Protein AF-A0A952PB59-F1 (afdb_monomer)

Nearest PDB structures (foldseek):
  7t92-assembly1_C  TM=5.742E-01  e=3.904E-02  Thermothelomyces thermophilus ATCC 42464
  6s18-assembly1_B  TM=3.372E-01  e=4.092E+00  Pseudomonas putida KT2440
  6s37-assembly1_A  TM=3.339E-01  e=9.668E+00  Pseudomonas putida KT2440

Se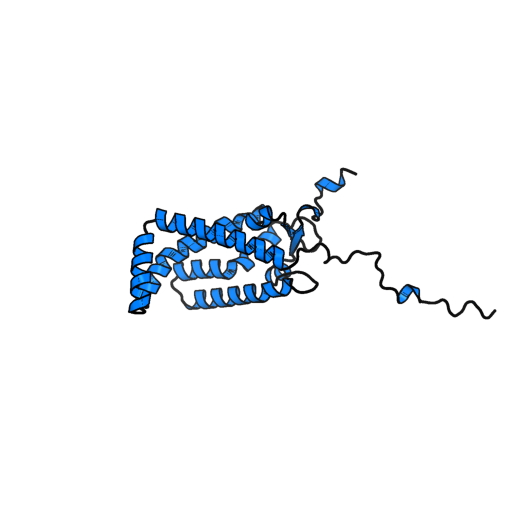condary structure (DSSP, 8-state):
--SSSS-SSHHHHS---SS--TTTTB--HHHHHHHHHHHHHHHHHHHHHHHHHHTHHHHHHHHHHHHHHH--HHHHHHHHHHHHHHHHHHHHHHHHHHHHHSS-HHHHHTTEEEEETTSSBPPHHHHHHHHHHHTHHHHHHHHHHHHT-HHHHHHHHHHHHHHHHHHGGGGSTT---HHHHHTTEEEEEGGGS--TTGGG--

Radius of gyration: 23.61 Å; Cα contacts (8 Å, |Δi|>4): 228; chains: 1; bounding box: 70×31×78 Å

Solvent-accessible surface area (backbone atoms only — not comparable to full-atom values): 10938 Å² total; per-residue (Å²): 145,86,83,81,87,82,75,85,55,70,71,79,71,47,79,78,75,86,63,74,64,85,42,74,61,34,48,48,43,69,64,54,51,51,20,50,52,47,40,48,55,54,49,52,51,53,42,52,54,49,35,55,75,70,60,47,48,60,60,51,51,54,42,55,62,44,43,80,73,65,65,50,69,64,59,55,47,56,50,44,63,64,46,48,52,56,46,37,52,52,52,52,60,59,50,43,37,28,45,79,69,30,29,36,72,29,26,51,77,65,48,31,30,44,19,22,74,83,37,31,74,45,54,58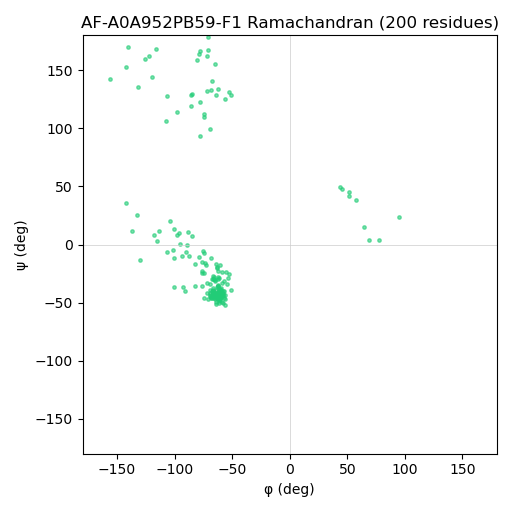,68,37,30,45,50,29,50,49,58,72,42,38,26,48,56,26,42,45,51,16,63,74,70,70,40,70,70,44,33,57,52,13,50,51,53,36,48,54,46,58,61,25,43,60,44,12,70,43,85,69,20,33,28,48,47,27,61,77,28,53,31,36,39,25,40,55,87,69,43,58,53,84,78,64,73,79,76,117

Mean predicted aligned error: 8.53 Å

Sequence (202 aa):
MANEMNTRNFADFVPDYSEPDPYEYRVGFLRRLAAYIIDYVLISLLITIAIFATGQADELMDASMNIWKTFNKQELMDVALGVVPIAGVITLLYFSSELFLGASLGKLLLSIRIGSDDRYPAPFTKLFARYILKNIGVVFALIGSAVSILVIDLAGDFLQFVIYIGFLFTIGRRSQGFHDMLSATAVYYTNELIDNNNINQE

pLDDT: mean 85.6, std 12.7, range [37.69, 97.25]

Structure (mmCIF, N/CA/C/O backbone):
data_AF-A0A952PB59-F1
#
_entry.id   AF-A0A952PB59-F1
#
loop_
_atom_site.group_PDB
_atom_site.id
_atom_site.type_symbol
_atom_site.label_atom_id
_atom_site.label_alt_id
_atom_site.label_comp_id
_atom_site.label_asym_id
_atom_site.label_entity_id
_atom_site.label_seq_id
_atom_site.pdbx_PDB_ins_code
_atom_site.Cartn_x
_atom_site.Cartn_y
_atom_site.Cartn_z
_atom_site.occupancy
_atom_site.B_iso_or_equiv
_atom_site.auth_seq_id
_atom_site.auth_comp_id
_atom_site.auth_asym_id
_atom_site.auth_atom_id
_atom_site.pdbx_PDB_model_num
ATOM 1 N N . MET A 1 1 ? -53.316 -13.406 45.662 1.00 51.00 1 MET A N 1
ATOM 2 C CA . MET A 1 1 ? -52.145 -14.223 45.260 1.00 51.00 1 MET A CA 1
ATOM 3 C C . MET A 1 1 ? -52.133 -14.524 43.752 1.00 51.00 1 MET A C 1
ATOM 5 O O . MET A 1 1 ? -51.745 -15.610 43.356 1.00 51.00 1 MET A O 1
ATOM 9 N N . ALA A 1 2 ? -52.535 -13.585 42.886 1.00 49.94 2 ALA A N 1
ATOM 10 C CA . ALA A 1 2 ? -52.634 -13.839 41.441 1.00 49.94 2 ALA A CA 1
ATOM 11 C C . ALA A 1 2 ? -52.198 -12.628 40.598 1.00 49.94 2 ALA A C 1
ATOM 13 O O . ALA A 1 2 ? -52.813 -12.345 39.580 1.00 49.94 2 ALA A O 1
ATOM 14 N N . ASN A 1 3 ? -51.184 -11.876 41.043 1.00 54.22 3 ASN A N 1
ATOM 15 C CA . ASN A 1 3 ? -50.741 -10.681 40.310 1.00 54.22 3 ASN A CA 1
ATOM 16 C C . ASN A 1 3 ? -49.217 -10.519 40.187 1.00 54.22 3 ASN A C 1
ATOM 18 O O . ASN A 1 3 ? -48.750 -9.469 39.772 1.00 54.22 3 ASN A O 1
ATOM 22 N N . GLU A 1 4 ? -48.439 -11.555 40.518 1.00 55.69 4 GLU A N 1
ATOM 23 C CA . GLU A 1 4 ? -46.964 -11.502 40.478 1.00 55.69 4 GLU A CA 1
ATOM 24 C C . GLU A 1 4 ? -46.341 -12.447 39.435 1.00 55.69 4 GLU A C 1
ATOM 26 O O . GLU A 1 4 ? -45.124 -12.537 39.323 1.00 55.69 4 GLU A O 1
ATOM 31 N N . MET A 1 5 ? -47.150 -13.157 38.638 1.00 52.16 5 MET A N 1
ATOM 32 C CA . MET A 1 5 ? -46.653 -14.207 37.734 1.00 52.16 5 MET A CA 1
ATOM 33 C C . MET A 1 5 ? -46.448 -13.779 36.271 1.00 52.16 5 MET A C 1
ATOM 35 O O . MET A 1 5 ? -46.167 -14.638 35.443 1.00 52.16 5 MET A O 1
ATOM 39 N N . ASN A 1 6 ? -46.554 -12.486 35.931 1.00 53.28 6 ASN A N 1
ATOM 40 C CA . ASN A 1 6 ? -46.486 -12.033 34.530 1.00 53.28 6 ASN A CA 1
ATOM 41 C C . ASN A 1 6 ? -45.550 -10.835 34.273 1.00 53.28 6 ASN A C 1
ATOM 43 O O . ASN A 1 6 ? -45.746 -10.073 33.333 1.00 53.28 6 ASN A O 1
ATOM 47 N N . THR A 1 7 ? -44.536 -10.647 35.118 1.00 55.16 7 THR A N 1
ATOM 48 C CA . THR A 1 7 ? -43.469 -9.642 34.931 1.00 55.16 7 THR A CA 1
ATOM 49 C C . THR A 1 7 ? -42.101 -10.273 34.685 1.00 55.16 7 THR A C 1
ATOM 51 O O . THR A 1 7 ? -41.087 -9.577 34.681 1.00 55.16 7 THR A O 1
ATOM 54 N N . ARG A 1 8 ? -42.043 -11.588 34.437 1.00 56.03 8 ARG A N 1
ATOM 55 C CA . ARG A 1 8 ? -40.830 -12.199 33.898 1.00 56.03 8 ARG A CA 1
ATOM 56 C C . ARG A 1 8 ? -40.702 -11.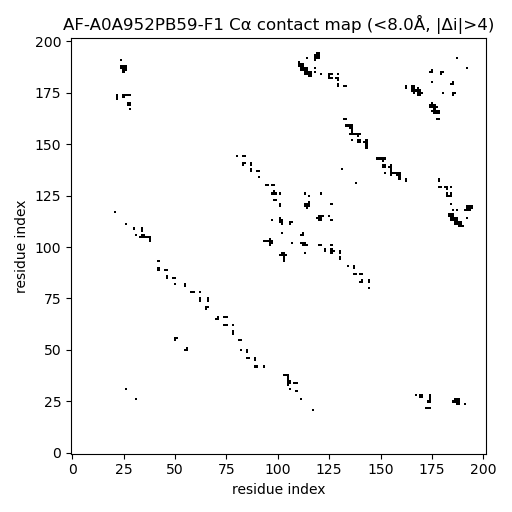830 32.423 1.00 56.03 8 ARG A C 1
ATOM 58 O O . ARG A 1 8 ? -41.474 -12.290 31.588 1.00 56.03 8 ARG A O 1
ATOM 65 N N . ASN A 1 9 ? -39.671 -11.031 32.171 1.00 60.59 9 ASN A N 1
ATOM 66 C CA . ASN A 1 9 ? -38.861 -11.027 30.957 1.00 60.59 9 ASN A CA 1
ATOM 67 C C . ASN A 1 9 ? -39.210 -10.044 29.844 1.00 60.59 9 ASN A C 1
ATOM 69 O O . ASN A 1 9 ? -38.744 -10.241 28.735 1.00 60.59 9 ASN A O 1
ATOM 73 N N . PHE A 1 10 ? -39.885 -8.921 30.112 1.00 58.19 10 PHE A N 1
ATOM 74 C CA . PHE A 1 10 ? -39.789 -7.799 29.160 1.00 58.19 10 PHE A CA 1
ATOM 75 C C . PHE A 1 10 ? -38.352 -7.270 29.045 1.00 58.19 10 PHE A C 1
ATOM 77 O O . PHE A 1 10 ? -37.938 -6.923 27.947 1.00 58.19 10 PHE A O 1
ATOM 84 N N . ALA A 1 11 ? -37.585 -7.276 30.142 1.00 60.97 11 ALA A N 1
ATOM 85 C CA . ALA A 1 11 ? -36.180 -6.862 30.158 1.00 60.97 11 ALA A CA 1
ATOM 86 C C . ALA A 1 11 ? -35.279 -7.741 29.267 1.00 60.97 11 ALA A C 1
ATOM 88 O O . ALA A 1 11 ? -34.410 -7.203 28.596 1.00 60.97 11 ALA A O 1
ATOM 89 N N . ASP A 1 12 ? -35.541 -9.050 29.176 1.00 65.31 12 ASP A N 1
ATOM 90 C CA . ASP A 1 12 ? -34.755 -9.974 28.338 1.00 65.31 12 ASP A CA 1
ATOM 91 C C . ASP A 1 12 ? -35.015 -9.794 26.829 1.00 65.31 12 ASP A C 1
ATOM 93 O O . ASP A 1 12 ? -34.232 -10.262 26.004 1.00 65.31 12 ASP A O 1
ATOM 97 N N . PHE A 1 13 ? -36.118 -9.137 26.446 1.00 69.00 13 PHE A N 1
ATOM 98 C CA . PHE A 1 13 ? -36.435 -8.831 25.044 1.00 69.00 13 PHE A CA 1
ATOM 99 C C . PHE A 1 13 ? -35.955 -7.447 24.603 1.00 69.00 13 PHE A C 1
ATOM 101 O O . PHE A 1 13 ? -36.015 -7.147 23.408 1.00 69.00 13 PHE A O 1
ATOM 108 N N . VAL A 1 14 ? -35.500 -6.597 25.529 1.00 70.56 14 VAL A N 1
ATOM 109 C CA . VAL A 1 14 ? -34.861 -5.332 25.164 1.00 70.56 14 VAL A CA 1
ATOM 110 C C . VAL A 1 14 ? -33.386 -5.639 24.915 1.00 70.56 14 VAL A C 1
ATOM 112 O O . VAL A 1 14 ? -32.722 -6.120 25.830 1.00 70.56 14 VAL A O 1
ATOM 115 N N . PRO A 1 15 ? -32.857 -5.406 23.699 1.00 65.88 15 PRO A N 1
ATOM 116 C CA . PRO A 1 15 ? -31.426 -5.519 23.458 1.00 65.88 15 PRO A CA 1
ATOM 117 C C . PRO A 1 15 ? -30.688 -4.671 24.489 1.00 65.88 15 PRO A C 1
ATOM 119 O O . PRO A 1 15 ? -31.066 -3.521 24.721 1.00 65.88 15 PRO A O 1
ATOM 122 N N . ASP A 1 16 ? -29.673 -5.242 25.127 1.00 66.06 16 ASP A N 1
ATOM 123 C CA . ASP A 1 16 ? -28.859 -4.493 26.067 1.00 66.06 16 ASP A CA 1
ATOM 124 C C . ASP A 1 16 ? -28.030 -3.463 25.287 1.00 66.06 16 ASP A C 1
ATOM 126 O O . ASP A 1 16 ? -27.037 -3.793 24.642 1.00 66.06 16 ASP A O 1
ATOM 130 N N . TYR A 1 17 ? -28.498 -2.215 25.285 1.00 63.47 17 TYR A N 1
ATOM 131 C CA . TYR A 1 17 ? -27.800 -1.076 24.687 1.00 63.47 17 TYR A CA 1
ATOM 132 C C . TYR A 1 17 ? -26.775 -0.458 25.650 1.00 63.47 17 TYR A C 1
ATOM 134 O O . TYR A 1 17 ? -26.254 0.619 25.363 1.00 63.47 17 TYR A O 1
ATOM 142 N N . SER A 1 18 ? -26.523 -1.070 26.815 1.00 65.94 18 SER A N 1
ATOM 143 C CA . SER A 1 18 ? -25.558 -0.539 27.783 1.00 65.94 18 SER A CA 1
ATOM 144 C C . SER A 1 18 ? -24.106 -0.747 27.348 1.00 65.94 18 SER A C 1
ATOM 146 O O . SER A 1 18 ? -23.250 0.057 27.721 1.00 65.94 18 SER A O 1
ATOM 148 N N . GLU A 1 19 ? -23.830 -1.750 26.506 1.00 63.25 19 GLU A N 1
ATOM 149 C CA . GLU A 1 19 ? -22.508 -1.958 25.917 1.00 63.25 19 GLU A CA 1
ATOM 150 C C . GLU A 1 19 ? -22.445 -1.366 24.498 1.00 63.25 19 GLU A C 1
ATOM 152 O O . GLU A 1 19 ? -23.135 -1.851 23.595 1.00 63.25 19 GLU A O 1
ATOM 157 N N . PRO A 1 20 ? -21.631 -0.318 24.261 1.00 69.12 20 PRO A N 1
ATOM 158 C CA . PRO A 1 20 ? -21.467 0.233 22.923 1.00 69.12 20 PRO A CA 1
ATOM 159 C C . PRO A 1 20 ? -20.867 -0.828 21.994 1.00 69.12 20 PRO A C 1
ATOM 161 O O . PRO A 1 20 ? -19.891 -1.495 22.352 1.00 69.12 20 PRO A O 1
ATOM 164 N N . ASP A 1 21 ? -21.432 -0.981 20.791 1.00 76.50 21 ASP A N 1
ATOM 165 C CA . ASP A 1 21 ? -20.996 -2.006 19.839 1.00 76.50 21 ASP A CA 1
ATOM 166 C C . ASP A 1 21 ? -19.482 -1.825 19.569 1.00 76.50 21 ASP A C 1
ATOM 168 O O . ASP A 1 21 ? -19.036 -0.730 19.189 1.00 76.50 21 ASP A O 1
ATOM 172 N N . PRO A 1 22 ? -18.642 -2.869 19.763 1.00 74.56 22 PRO A N 1
ATOM 173 C CA . PRO A 1 22 ? -17.198 -2.775 19.572 1.00 74.56 22 PRO A CA 1
ATOM 174 C C . PRO A 1 22 ? -16.817 -2.219 18.188 1.00 74.56 22 PRO A C 1
ATOM 176 O O . PRO A 1 22 ? -15.752 -1.604 18.044 1.00 74.56 22 PRO A O 1
ATOM 179 N N . TYR A 1 23 ? -17.691 -2.387 17.191 1.00 81.94 23 TYR A N 1
ATOM 180 C CA . TYR A 1 23 ? -17.488 -1.973 15.808 1.00 81.94 23 TYR A CA 1
ATOM 181 C C . TYR A 1 23 ? -17.795 -0.497 15.514 1.00 81.94 23 TYR A C 1
ATOM 183 O O . TYR A 1 23 ? -17.321 -0.006 14.491 1.00 81.94 23 TYR A O 1
ATOM 191 N N . GLU A 1 24 ? -18.513 0.227 16.378 1.00 82.31 24 GLU A N 1
ATOM 192 C CA . GLU A 1 24 ? -18.942 1.618 16.111 1.00 82.31 24 GLU A CA 1
ATOM 193 C C . GLU A 1 24 ? -17.783 2.607 15.931 1.00 82.31 24 GLU A C 1
ATOM 195 O O . GLU A 1 24 ? -17.886 3.570 15.179 1.00 82.31 24 GLU A O 1
ATOM 200 N N . TYR A 1 25 ? -16.646 2.319 16.554 1.00 85.88 25 TYR A N 1
ATOM 201 C CA . TYR A 1 25 ? -15.464 3.184 16.593 1.00 85.88 25 TYR A CA 1
ATOM 202 C C . TYR A 1 25 ? -14.523 2.908 15.409 1.00 85.88 25 TYR A C 1
ATOM 204 O O . TYR A 1 25 ? -13.445 3.486 15.252 1.00 85.88 25 TYR A O 1
ATOM 212 N N . ARG A 1 26 ? -14.892 1.949 14.551 1.00 90.69 26 ARG A N 1
ATOM 213 C CA . ARG A 1 26 ? -14.106 1.594 13.374 1.00 90.69 26 ARG A CA 1
ATOM 214 C C . ARG A 1 26 ? -14.469 2.519 12.229 1.00 90.69 26 ARG A C 1
ATOM 216 O O . ARG A 1 26 ? -15.622 2.646 11.828 1.00 90.69 26 ARG A O 1
ATOM 223 N N . VAL A 1 27 ? -13.442 3.088 11.617 1.00 92.00 27 VAL A N 1
ATOM 224 C CA . VAL A 1 27 ? -13.584 3.961 10.454 1.00 92.00 27 VAL A CA 1
ATOM 225 C C . VAL A 1 27 ? -14.164 3.165 9.287 1.00 92.00 27 VAL A C 1
ATOM 227 O O . VAL A 1 27 ? -13.613 2.123 8.916 1.00 92.00 27 VAL A O 1
ATOM 230 N N . GLY A 1 28 ? -15.225 3.688 8.671 1.00 90.44 28 GLY A N 1
ATOM 231 C CA . GLY A 1 28 ? -15.872 3.089 7.503 1.00 90.44 28 GLY A CA 1
ATOM 232 C C . GLY A 1 28 ? -15.061 3.177 6.201 1.00 90.44 28 GLY A C 1
ATOM 233 O O . GLY A 1 28 ? -13.977 3.762 6.132 1.00 90.44 28 GLY A O 1
ATOM 234 N N . PHE A 1 29 ? -15.619 2.607 5.132 1.00 92.81 29 PHE A N 1
ATOM 235 C CA . PHE A 1 29 ? -14.970 2.471 3.820 1.00 92.81 29 PHE A CA 1
ATOM 236 C C . PHE A 1 29 ? -14.492 3.798 3.206 1.00 92.81 29 PHE A C 1
ATOM 238 O O . PHE A 1 29 ? -13.324 3.914 2.839 1.00 92.81 29 PHE A O 1
ATOM 245 N N . LEU A 1 30 ? -15.361 4.812 3.108 1.00 92.69 30 LEU A N 1
ATOM 246 C CA . LEU A 1 30 ? -15.080 6.022 2.316 1.00 92.69 30 LEU A CA 1
ATOM 247 C C . LEU A 1 30 ? -13.841 6.781 2.792 1.00 92.69 30 LEU A C 1
ATOM 249 O O . LEU A 1 30 ? -13.049 7.248 1.979 1.00 92.69 30 LEU A O 1
ATOM 253 N N . ARG A 1 31 ? -13.631 6.871 4.107 1.00 93.75 31 ARG A N 1
ATOM 254 C CA . ARG A 1 31 ? -12.466 7.570 4.657 1.00 93.75 31 ARG A CA 1
ATOM 255 C C . ARG A 1 31 ? -11.172 6.784 4.438 1.00 93.75 31 ARG A C 1
ATOM 257 O O . ARG A 1 31 ? -10.131 7.384 4.192 1.00 93.75 31 ARG A O 1
ATOM 264 N N . ARG A 1 32 ? -11.238 5.447 4.456 1.00 93.56 32 ARG A N 1
ATOM 265 C CA . ARG A 1 32 ? -10.104 4.582 4.085 1.00 93.56 32 ARG A CA 1
ATOM 266 C C . ARG A 1 32 ? -9.782 4.696 2.598 1.00 93.56 32 ARG A C 1
ATOM 268 O O . ARG A 1 32 ? -8.609 4.751 2.245 1.00 93.56 32 ARG A O 1
ATOM 275 N N . LEU A 1 33 ? -10.807 4.767 1.747 1.00 94.25 33 LEU A N 1
ATOM 276 C CA . LEU A 1 33 ? -10.640 4.999 0.315 1.00 94.25 33 LEU A CA 1
ATOM 277 C C . LEU A 1 33 ? -10.003 6.369 0.056 1.00 94.25 33 LEU A C 1
ATOM 279 O O . LEU A 1 33 ? -9.050 6.455 -0.708 1.00 94.25 33 LEU A O 1
ATOM 283 N N . ALA A 1 34 ? -10.463 7.422 0.735 1.00 95.69 34 ALA A N 1
ATOM 284 C CA . ALA A 1 34 ? -9.867 8.752 0.634 1.00 95.69 34 ALA A CA 1
ATOM 285 C C . ALA A 1 34 ? -8.389 8.755 1.062 1.00 95.69 34 ALA A C 1
ATOM 287 O O . ALA A 1 34 ? -7.557 9.308 0.348 1.00 95.69 34 ALA A O 1
ATOM 288 N N . ALA A 1 35 ? -8.043 8.080 2.166 1.00 96.00 35 ALA A N 1
ATOM 289 C CA . ALA A 1 35 ? -6.646 7.915 2.576 1.00 96.00 35 ALA A CA 1
ATOM 290 C C . ALA A 1 35 ? -5.818 7.214 1.489 1.00 96.00 35 ALA A C 1
ATOM 292 O O . ALA A 1 35 ? -4.730 7.673 1.159 1.00 96.00 35 ALA A O 1
ATOM 293 N N . TYR A 1 36 ? -6.358 6.143 0.898 1.00 94.19 36 TYR A N 1
ATOM 294 C CA . TYR A 1 36 ? -5.697 5.408 -0.178 1.00 94.19 36 TYR A CA 1
ATOM 295 C C . TYR A 1 36 ? -5.500 6.257 -1.441 1.00 94.19 36 TYR A C 1
ATOM 297 O O . TYR A 1 36 ? -4.444 6.181 -2.056 1.00 94.19 36 TYR A O 1
ATOM 305 N N . ILE A 1 37 ? -6.474 7.095 -1.811 1.00 96.12 37 ILE A N 1
ATOM 306 C CA . ILE A 1 37 ? -6.349 8.025 -2.945 1.00 96.12 37 ILE A CA 1
ATOM 307 C C . ILE A 1 37 ? -5.234 9.045 -2.684 1.00 96.12 37 ILE A C 1
ATOM 309 O O . ILE A 1 37 ? -4.424 9.302 -3.571 1.00 96.12 37 ILE A O 1
ATOM 313 N N . ILE A 1 38 ? -5.160 9.602 -1.470 1.00 96.62 38 ILE A N 1
ATOM 314 C CA . ILE A 1 38 ? -4.086 10.530 -1.088 1.00 96.62 38 ILE A CA 1
ATOM 315 C C . ILE A 1 38 ? -2.725 9.829 -1.168 1.00 96.62 38 ILE A C 1
ATOM 317 O O . ILE A 1 38 ? -1.800 10.355 -1.786 1.00 96.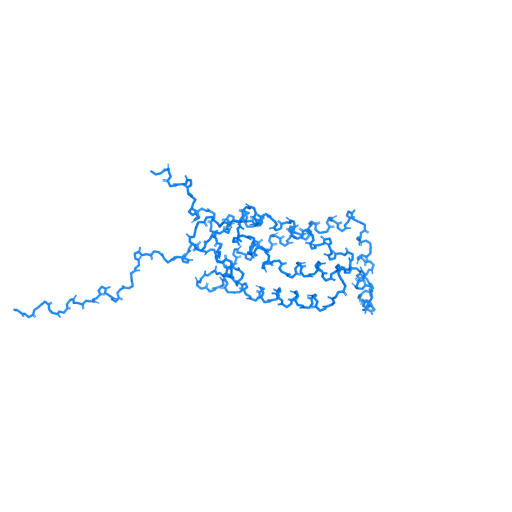62 38 ILE A O 1
ATOM 321 N N . ASP A 1 39 ? -2.615 8.630 -0.590 1.00 95.94 39 ASP A N 1
ATOM 322 C CA . ASP A 1 39 ? -1.393 7.824 -0.650 1.00 95.94 39 ASP A CA 1
ATOM 323 C C . ASP A 1 39 ? -0.996 7.528 -2.108 1.00 95.94 39 ASP A C 1
ATOM 325 O O . ASP A 1 39 ? 0.167 7.681 -2.472 1.00 95.94 39 ASP A O 1
ATOM 329 N N . TYR A 1 40 ? -1.957 7.175 -2.969 1.00 95.19 40 TYR A N 1
ATOM 330 C CA . TYR A 1 40 ? -1.723 6.896 -4.388 1.00 95.19 40 TYR A CA 1
ATOM 331 C C . TYR A 1 40 ? -1.147 8.106 -5.130 1.00 95.19 40 TYR A C 1
ATOM 333 O O . TYR A 1 40 ? -0.164 7.971 -5.858 1.00 95.19 40 TYR A O 1
ATOM 341 N N . VAL A 1 41 ? -1.707 9.300 -4.914 1.00 97.25 41 VAL A N 1
ATOM 342 C CA . VAL A 1 41 ? -1.190 10.539 -5.513 1.00 97.25 41 VAL A CA 1
ATOM 343 C C . VAL A 1 41 ? 0.241 10.805 -5.044 1.00 97.25 41 VAL A C 1
ATOM 345 O O . VAL A 1 41 ? 1.117 11.048 -5.873 1.00 97.25 41 VAL A O 1
ATOM 348 N N . LEU A 1 42 ? 0.510 10.695 -3.741 1.00 96.56 42 LEU A N 1
ATOM 349 C CA . LEU A 1 42 ? 1.847 10.920 -3.186 1.00 96.56 42 LEU A CA 1
ATOM 350 C C . LEU A 1 42 ? 2.875 9.922 -3.734 1.00 96.56 42 LEU A C 1
ATOM 352 O O . LEU A 1 42 ? 3.958 10.326 -4.153 1.00 96.56 42 LEU A O 1
ATOM 356 N N . ILE A 1 43 ? 2.529 8.636 -3.787 1.00 96.19 43 ILE A N 1
ATOM 357 C CA . ILE A 1 43 ? 3.402 7.595 -4.339 1.00 96.19 43 ILE A CA 1
ATOM 358 C C . ILE A 1 43 ? 3.645 7.829 -5.831 1.00 96.19 43 ILE A C 1
ATOM 360 O O . ILE A 1 43 ? 4.791 7.771 -6.266 1.00 96.19 43 ILE A O 1
ATOM 364 N N . SER A 1 44 ? 2.608 8.145 -6.614 1.00 94.75 44 SER A N 1
ATOM 365 C CA . SER A 1 44 ? 2.756 8.410 -8.053 1.00 94.75 44 SER A CA 1
ATOM 366 C C . SER A 1 44 ? 3.706 9.577 -8.334 1.00 94.75 44 SER A C 1
ATOM 368 O O . SER A 1 44 ? 4.517 9.511 -9.259 1.00 94.75 44 SER A O 1
ATOM 370 N N . LEU A 1 45 ? 3.673 10.610 -7.488 1.00 96.81 45 LEU A N 1
ATOM 371 C CA . LEU A 1 45 ? 4.578 11.749 -7.572 1.00 96.81 45 LEU A CA 1
ATOM 372 C C . LEU A 1 45 ? 6.019 11.335 -7.250 1.00 96.81 45 LEU A C 1
ATOM 374 O O . LEU A 1 45 ? 6.930 11.688 -7.995 1.00 96.81 45 LEU A O 1
ATOM 378 N N . LEU A 1 46 ? 6.230 10.535 -6.201 1.00 96.56 46 LEU A N 1
ATOM 379 C CA . LEU A 1 46 ? 7.555 10.009 -5.851 1.00 96.56 46 LEU A CA 1
ATOM 380 C C . LEU A 1 46 ? 8.134 9.102 -6.943 1.00 96.56 46 LEU A C 1
ATOM 382 O O . LEU A 1 46 ? 9.306 9.238 -7.287 1.00 96.56 46 LEU A O 1
ATOM 386 N N . ILE A 1 47 ? 7.316 8.213 -7.512 1.00 95.00 47 ILE A N 1
ATOM 387 C CA . ILE A 1 47 ? 7.722 7.333 -8.614 1.00 95.00 47 ILE A CA 1
ATOM 388 C C . ILE A 1 47 ? 8.096 8.166 -9.838 1.00 95.00 47 ILE A C 1
ATOM 390 O O . ILE A 1 47 ? 9.150 7.942 -10.423 1.00 95.00 47 ILE A O 1
ATOM 394 N N . THR A 1 48 ? 7.281 9.163 -10.189 1.00 93.31 48 THR A N 1
ATOM 395 C CA . THR A 1 48 ? 7.567 10.059 -11.317 1.00 93.31 48 THR A CA 1
ATOM 396 C C . THR A 1 48 ? 8.909 10.759 -11.118 1.00 93.31 48 THR A C 1
ATOM 398 O O . THR A 1 48 ? 9.772 10.681 -11.987 1.00 93.31 48 THR A O 1
ATOM 401 N N . ILE A 1 49 ? 9.136 11.369 -9.949 1.00 95.44 49 ILE A N 1
ATOM 402 C CA . ILE A 1 49 ? 10.415 12.019 -9.621 1.00 95.44 49 ILE A CA 1
ATOM 403 C C . ILE A 1 49 ? 11.585 11.036 -9.750 1.00 95.44 49 ILE A C 1
ATOM 405 O O . ILE A 1 49 ? 12.616 11.392 -10.314 1.00 95.44 49 ILE A O 1
ATOM 409 N N . ALA A 1 50 ? 11.435 9.802 -9.267 1.00 94.94 50 ALA A N 1
ATOM 410 C CA . ALA A 1 50 ? 12.486 8.793 -9.350 1.00 94.94 50 ALA A CA 1
ATOM 411 C C . ALA A 1 50 ? 12.782 8.345 -10.789 1.00 94.94 50 ALA A C 1
ATOM 413 O O . ALA A 1 50 ? 13.947 8.182 -11.146 1.00 94.94 50 ALA A O 1
ATOM 414 N N . ILE A 1 51 ? 11.759 8.193 -11.633 1.00 92.75 51 ILE A N 1
ATOM 415 C CA . ILE A 1 51 ? 11.925 7.865 -13.058 1.00 92.75 51 ILE A CA 1
ATOM 416 C C . ILE A 1 51 ? 12.699 8.979 -13.775 1.00 92.75 51 ILE A C 1
ATOM 418 O O . ILE A 1 51 ? 13.650 8.701 -14.503 1.00 92.75 51 ILE A O 1
ATOM 422 N N . PHE A 1 52 ? 12.364 10.247 -13.515 1.00 92.50 52 PHE A N 1
ATOM 423 C CA . PHE A 1 52 ? 13.130 11.377 -14.052 1.00 92.50 52 PHE A CA 1
ATOM 424 C C . PHE A 1 52 ? 14.569 11.403 -13.522 1.00 92.50 52 PHE A C 1
ATOM 426 O O . PHE A 1 52 ? 15.504 11.600 -14.292 1.00 92.50 52 PHE A O 1
ATOM 433 N N . ALA A 1 53 ? 14.766 11.170 -12.222 1.00 92.94 53 ALA A N 1
ATOM 434 C CA . ALA A 1 53 ? 16.089 11.190 -11.600 1.00 92.94 53 ALA A CA 1
ATOM 435 C C . ALA A 1 53 ? 17.012 10.056 -12.081 1.00 92.94 53 ALA A C 1
ATOM 437 O O . ALA A 1 53 ? 18.231 10.207 -12.053 1.00 92.94 53 ALA A O 1
ATOM 438 N N . THR A 1 54 ? 16.446 8.928 -12.513 1.00 90.38 54 THR A N 1
ATOM 439 C CA . THR A 1 54 ? 17.194 7.764 -13.019 1.00 90.38 54 THR A CA 1
ATOM 440 C C . THR A 1 54 ? 17.438 7.806 -14.527 1.00 90.38 54 THR A C 1
ATOM 442 O O . THR A 1 54 ? 18.170 6.963 -15.035 1.00 90.38 54 THR A O 1
ATOM 445 N N . GLY A 1 55 ? 16.865 8.780 -15.244 1.00 87.94 55 GLY A N 1
ATOM 446 C CA . GLY A 1 55 ? 16.991 8.900 -16.699 1.00 87.94 55 GLY A CA 1
ATOM 447 C C . GLY A 1 55 ? 16.100 7.940 -17.495 1.00 87.94 55 GLY A C 1
ATOM 448 O O . GLY A 1 55 ? 16.137 7.960 -18.718 1.00 87.94 55 GLY A O 1
ATOM 449 N N . GLN A 1 56 ? 15.253 7.146 -16.833 1.00 87.88 56 GLN A N 1
ATOM 450 C CA . GLN A 1 56 ? 14.338 6.205 -17.495 1.00 87.88 56 GLN A CA 1
ATOM 451 C C . GLN A 1 56 ? 13.119 6.883 -18.143 1.00 87.88 56 GLN A C 1
ATOM 453 O O . GLN A 1 56 ? 12.315 6.223 -18.797 1.00 87.88 56 GLN A O 1
ATOM 458 N N . ALA A 1 57 ? 12.945 8.194 -17.955 1.00 88.62 57 ALA A N 1
ATOM 459 C CA . ALA A 1 57 ? 11.814 8.931 -18.514 1.00 88.62 57 ALA A CA 1
ATOM 460 C C . ALA A 1 57 ? 11.770 8.863 -20.051 1.00 88.62 57 ALA A C 1
ATOM 462 O O . ALA A 1 57 ? 10.690 8.684 -20.616 1.00 88.62 57 ALA A O 1
ATOM 463 N N . ASP A 1 58 ? 12.931 8.953 -20.706 1.00 86.50 58 ASP A N 1
ATOM 464 C CA . ASP A 1 58 ? 13.033 8.905 -22.168 1.00 86.50 58 ASP A CA 1
ATOM 465 C C . ASP A 1 58 ? 12.671 7.509 -22.696 1.00 86.50 58 ASP A C 1
ATOM 467 O O . ASP A 1 58 ? 11.822 7.385 -23.578 1.00 86.50 58 ASP A O 1
ATOM 471 N N . GLU A 1 59 ? 13.208 6.452 -22.075 1.00 84.50 59 GLU A N 1
ATOM 472 C CA . GLU A 1 59 ? 12.890 5.052 -22.404 1.00 84.50 59 GLU A CA 1
ATOM 473 C C . GLU A 1 59 ? 11.390 4.757 -22.258 1.00 84.50 59 GLU A C 1
ATOM 475 O O . GLU A 1 59 ? 10.781 4.100 -23.105 1.00 84.50 59 GLU A O 1
ATOM 480 N N . LEU A 1 60 ? 10.767 5.283 -21.200 1.00 85.12 60 LEU A N 1
ATOM 481 C CA . LEU A 1 60 ? 9.342 5.105 -20.934 1.00 85.12 60 LEU A CA 1
ATOM 482 C C . LEU A 1 60 ? 8.477 5.850 -21.956 1.00 85.12 60 LEU A C 1
ATOM 484 O O . LEU A 1 60 ? 7.444 5.332 -22.391 1.00 85.12 60 LEU A O 1
ATOM 488 N N . MET A 1 61 ? 8.896 7.051 -22.362 1.00 85.19 61 MET A N 1
ATOM 489 C CA . MET A 1 61 ? 8.195 7.843 -23.368 1.00 85.19 61 MET A CA 1
ATOM 490 C C . MET A 1 61 ? 8.292 7.192 -24.751 1.00 85.19 61 MET A C 1
ATOM 492 O O . MET A 1 61 ? 7.263 7.026 -25.413 1.00 85.19 61 MET A O 1
ATOM 496 N N . ASP A 1 62 ? 9.480 6.739 -25.145 1.00 84.06 62 ASP A N 1
ATOM 497 C CA . ASP A 1 62 ? 9.706 6.018 -26.398 1.00 84.06 62 ASP A CA 1
ATOM 498 C C . ASP A 1 62 ? 8.897 4.720 -26.454 1.00 84.06 62 ASP A C 1
ATOM 500 O O . ASP A 1 62 ? 8.151 4.487 -27.413 1.00 84.06 62 ASP A O 1
ATOM 504 N N . ALA A 1 63 ? 8.942 3.917 -25.388 1.00 81.12 63 ALA A N 1
ATOM 505 C CA . ALA A 1 63 ? 8.133 2.711 -25.294 1.00 81.12 63 ALA A CA 1
ATOM 506 C C . ALA A 1 63 ? 6.640 3.031 -25.376 1.00 81.12 63 ALA A C 1
ATOM 508 O O . ALA A 1 63 ? 5.921 2.381 -26.130 1.00 81.12 63 ALA A O 1
ATOM 509 N N . SER A 1 64 ? 6.153 4.062 -24.676 1.00 81.81 64 SER A N 1
ATOM 510 C CA . SER A 1 64 ? 4.733 4.435 -24.718 1.00 81.81 64 SER A CA 1
ATOM 511 C C . SER A 1 64 ? 4.254 4.760 -26.140 1.00 81.81 64 SER A C 1
ATOM 513 O O . SER A 1 64 ? 3.176 4.318 -26.546 1.00 81.81 64 SER A O 1
ATOM 515 N N . MET A 1 65 ? 5.073 5.453 -26.938 1.00 81.19 65 MET A N 1
ATOM 516 C CA . MET A 1 65 ? 4.755 5.790 -28.328 1.00 81.19 65 MET A CA 1
ATOM 517 C C . MET A 1 65 ? 4.757 4.565 -29.250 1.00 81.19 65 MET A C 1
ATOM 519 O O . MET A 1 65 ? 3.954 4.503 -30.186 1.00 81.19 65 MET A O 1
ATOM 523 N N . ASN A 1 66 ? 5.635 3.594 -28.993 1.00 76.25 66 ASN A N 1
ATOM 524 C CA . ASN A 1 66 ? 5.764 2.378 -29.797 1.00 76.25 66 ASN A CA 1
ATOM 525 C C . ASN A 1 66 ? 4.731 1.307 -29.424 1.00 76.25 66 ASN A C 1
ATOM 527 O O . ASN A 1 66 ? 4.186 0.643 -30.310 1.00 76.25 66 ASN A O 1
ATOM 531 N N . ILE A 1 67 ? 4.378 1.188 -28.141 1.00 71.94 67 ILE A N 1
ATOM 532 C CA . ILE A 1 67 ? 3.326 0.295 -27.634 1.00 71.94 67 ILE A CA 1
ATOM 533 C C . ILE A 1 67 ? 2.002 0.588 -28.336 1.00 71.94 67 ILE A C 1
ATOM 535 O O . ILE A 1 67 ? 1.363 -0.331 -28.847 1.00 71.94 67 ILE A O 1
ATOM 539 N N . TRP A 1 68 ? 1.636 1.869 -28.440 1.00 70.44 68 TRP A N 1
ATOM 540 C CA . TRP A 1 68 ? 0.411 2.303 -29.117 1.00 70.44 68 TRP A CA 1
ATOM 541 C C . TRP A 1 68 ? 0.368 1.963 -30.611 1.00 70.44 68 TRP A C 1
ATOM 543 O O . TRP A 1 68 ? -0.717 1.897 -31.186 1.00 70.44 68 TRP A O 1
ATOM 553 N N . LYS A 1 69 ? 1.524 1.756 -31.249 1.00 74.56 69 LYS A N 1
ATOM 554 C CA . LYS A 1 69 ? 1.626 1.527 -32.696 1.00 74.56 69 LYS A CA 1
ATOM 555 C C . LYS A 1 69 ? 1.791 0.058 -33.066 1.00 74.56 69 LYS A C 1
ATOM 557 O O . LYS A 1 69 ? 1.241 -0.366 -34.078 1.00 74.56 69 LYS A O 1
ATOM 562 N N . THR A 1 70 ? 2.532 -0.705 -32.267 1.00 67.50 70 THR A N 1
ATOM 563 C CA . THR A 1 70 ? 3.045 -2.017 -32.693 1.00 67.50 70 THR A CA 1
ATOM 564 C C . THR A 1 70 ? 2.753 -3.133 -31.687 1.00 67.50 70 THR A C 1
ATOM 566 O O . THR A 1 70 ? 2.883 -4.299 -32.047 1.00 67.50 70 THR A O 1
ATOM 569 N N . PHE A 1 71 ? 2.334 -2.821 -30.449 1.00 71.12 71 PHE A N 1
ATOM 570 C CA . PHE A 1 71 ? 2.170 -3.809 -29.366 1.00 71.12 71 PHE A CA 1
ATOM 571 C C . PHE A 1 71 ? 3.352 -4.800 -29.291 1.00 71.12 71 PHE A C 1
ATOM 573 O O . PHE A 1 71 ? 3.182 -6.021 -29.246 1.00 71.12 71 PHE A O 1
ATOM 580 N N . ASN A 1 72 ? 4.581 -4.273 -29.296 1.00 80.25 72 ASN A N 1
ATOM 581 C CA . ASN A 1 72 ? 5.779 -5.094 -29.165 1.00 80.25 72 ASN A CA 1
ATOM 582 C C . ASN A 1 72 ? 5.939 -5.564 -27.709 1.00 80.25 72 ASN A C 1
ATOM 584 O O . ASN A 1 72 ? 6.255 -4.781 -26.813 1.00 80.25 72 ASN A O 1
ATOM 588 N N . LYS A 1 73 ? 5.729 -6.864 -27.473 1.00 79.31 73 LYS A N 1
ATOM 589 C CA . LYS A 1 73 ? 5.833 -7.475 -26.140 1.00 79.31 73 LYS A CA 1
ATOM 590 C C . LYS A 1 73 ? 7.240 -7.364 -25.539 1.00 79.31 73 LYS A C 1
ATOM 592 O O . LYS A 1 73 ? 7.352 -7.321 -24.318 1.00 79.31 73 LYS A O 1
ATOM 597 N N . GLN A 1 74 ? 8.288 -7.326 -26.364 1.00 82.00 74 GLN A N 1
ATOM 598 C CA . GLN A 1 74 ? 9.662 -7.244 -25.869 1.00 82.00 74 GLN A CA 1
ATOM 599 C C . GLN A 1 74 ? 9.956 -5.867 -25.263 1.00 82.00 74 GLN A C 1
ATOM 601 O O . GLN A 1 74 ? 10.409 -5.794 -24.129 1.00 82.00 74 GLN A O 1
ATOM 606 N N . GLU A 1 75 ? 9.588 -4.788 -25.957 1.00 80.31 75 GLU A N 1
ATOM 607 C CA . GLU A 1 75 ? 9.754 -3.414 -25.454 1.00 80.31 75 GLU A CA 1
ATOM 608 C C . GLU A 1 75 ? 8.968 -3.177 -24.156 1.00 80.31 75 GLU A C 1
ATOM 610 O O . GLU A 1 75 ? 9.463 -2.542 -23.228 1.00 80.31 75 GLU A O 1
ATOM 615 N N . LEU A 1 76 ? 7.761 -3.747 -24.052 1.00 79.12 76 LEU A N 1
ATOM 616 C CA . LEU A 1 76 ? 6.976 -3.730 -22.814 1.00 79.12 76 LEU A CA 1
ATOM 617 C C . LEU A 1 76 ? 7.705 -4.404 -21.649 1.00 79.12 76 LEU A C 1
ATOM 619 O O . LEU A 1 76 ? 7.639 -3.918 -20.522 1.00 79.12 76 LEU A O 1
ATOM 623 N N . MET A 1 77 ? 8.366 -5.530 -21.916 1.00 81.88 77 MET A N 1
ATOM 624 C CA . MET A 1 77 ? 9.103 -6.273 -20.900 1.00 81.88 77 MET A CA 1
ATOM 625 C C . MET A 1 77 ? 10.343 -5.504 -20.445 1.00 81.88 77 MET A C 1
ATOM 627 O O . MET A 1 77 ? 10.587 -5.412 -19.247 1.00 81.88 77 MET A O 1
ATOM 631 N N . ASP A 1 78 ? 11.086 -4.911 -21.378 1.00 83.19 78 ASP A N 1
ATOM 632 C CA . ASP A 1 78 ? 12.310 -4.171 -21.070 1.00 83.19 78 ASP A CA 1
ATOM 633 C C . ASP A 1 78 ? 12.003 -2.945 -20.189 1.00 83.19 78 ASP A C 1
ATOM 635 O O . ASP A 1 78 ? 12.644 -2.741 -19.156 1.00 83.19 78 ASP A O 1
ATOM 639 N N . VAL A 1 79 ? 10.938 -2.196 -20.508 1.00 83.44 79 VAL A N 1
ATOM 640 C CA . VAL A 1 79 ? 10.469 -1.091 -19.652 1.00 83.44 79 VAL A CA 1
ATOM 641 C C . VAL A 1 79 ? 9.952 -1.588 -18.306 1.00 83.44 79 VAL A C 1
ATOM 643 O O . VAL A 1 79 ? 10.243 -0.980 -17.275 1.00 83.44 79 VAL A O 1
ATOM 646 N N . ALA A 1 80 ? 9.216 -2.702 -18.274 1.00 83.19 80 ALA A N 1
ATOM 647 C CA . ALA A 1 80 ? 8.755 -3.276 -17.014 1.00 83.19 80 ALA A CA 1
ATOM 648 C C . ALA A 1 80 ? 9.935 -3.649 -16.100 1.00 83.19 80 ALA A C 1
ATOM 650 O O . ALA A 1 80 ? 9.913 -3.310 -14.918 1.00 83.19 80 ALA A O 1
ATOM 651 N N . LEU A 1 81 ? 10.992 -4.266 -16.635 1.00 84.81 81 LEU A N 1
ATOM 652 C CA . LEU A 1 81 ? 12.190 -4.628 -15.872 1.00 84.81 81 LEU A CA 1
ATOM 653 C C . LEU A 1 81 ? 12.956 -3.408 -15.341 1.00 84.81 81 LEU A C 1
ATOM 655 O O . LEU A 1 81 ? 13.546 -3.493 -14.265 1.00 84.81 81 LEU A O 1
ATOM 659 N N . GLY A 1 82 ? 12.927 -2.275 -16.048 1.00 85.75 82 GLY A N 1
ATOM 660 C CA . GLY A 1 82 ? 13.526 -1.024 -15.575 1.00 85.75 82 GLY A CA 1
ATOM 661 C C . GLY A 1 82 ? 12.711 -0.336 -14.475 1.00 85.75 82 GLY A C 1
ATOM 662 O O . GLY A 1 82 ? 13.264 0.078 -13.454 1.00 85.75 82 GLY A O 1
ATOM 663 N N . VAL A 1 83 ? 11.392 -0.244 -14.663 1.00 88.62 83 VAL A N 1
ATOM 664 C CA . VAL A 1 83 ? 10.503 0.619 -13.865 1.00 88.62 83 VAL A CA 1
ATOM 665 C C . VAL A 1 83 ? 9.929 -0.094 -12.643 1.00 88.62 83 VAL A C 1
ATOM 667 O O . VAL A 1 83 ? 9.827 0.506 -11.570 1.00 88.62 83 VAL A O 1
ATOM 670 N N . VAL A 1 84 ? 9.542 -1.368 -12.778 1.00 90.12 84 VAL A N 1
ATOM 671 C CA . VAL A 1 84 ? 8.875 -2.132 -11.707 1.00 90.12 84 VAL A CA 1
ATOM 672 C C . VAL A 1 84 ? 9.729 -2.209 -10.438 1.00 90.12 84 VAL A C 1
ATOM 674 O O . VAL A 1 84 ? 9.177 -1.949 -9.365 1.00 90.12 84 VAL A O 1
ATOM 677 N N . PRO A 1 85 ? 11.051 -2.475 -10.496 1.00 91.69 85 PRO A N 1
ATOM 678 C CA . PRO A 1 85 ? 11.880 -2.496 -9.294 1.00 91.69 85 PRO A CA 1
ATOM 679 C C . PRO A 1 85 ? 11.898 -1.153 -8.559 1.00 91.69 85 PRO A C 1
ATOM 681 O O . PRO A 1 85 ? 11.739 -1.109 -7.338 1.00 91.69 85 PRO A O 1
ATOM 684 N N . ILE A 1 86 ? 12.028 -0.049 -9.300 1.00 92.25 86 ILE A N 1
ATOM 685 C CA . ILE A 1 86 ? 12.052 1.308 -8.740 1.00 92.25 86 ILE A CA 1
ATOM 686 C C . ILE A 1 86 ? 10.707 1.622 -8.078 1.00 92.25 86 ILE A C 1
ATOM 688 O O . ILE A 1 86 ? 10.659 2.008 -6.907 1.00 92.25 86 ILE A O 1
ATOM 692 N N . ALA A 1 87 ? 9.607 1.402 -8.801 1.00 93.81 87 ALA A N 1
ATOM 693 C CA . ALA A 1 87 ? 8.257 1.635 -8.304 1.00 93.81 87 ALA A CA 1
ATOM 694 C C . ALA A 1 87 ? 7.940 0.777 -7.069 1.00 93.81 87 ALA A C 1
ATOM 696 O O . ALA A 1 87 ? 7.375 1.275 -6.089 1.00 93.81 87 ALA A O 1
ATOM 697 N N . GLY A 1 88 ? 8.336 -0.497 -7.086 1.00 94.38 88 GLY A N 1
ATOM 698 C CA . GLY A 1 88 ? 8.114 -1.429 -5.988 1.00 94.38 88 GLY A CA 1
ATOM 699 C C . GLY A 1 88 ? 8.870 -1.029 -4.724 1.00 94.38 88 GLY A C 1
ATOM 700 O O . GLY A 1 88 ? 8.271 -0.957 -3.651 1.00 94.38 88 GLY A O 1
ATOM 701 N N . VAL A 1 89 ? 10.155 -0.680 -4.842 1.00 95.12 89 VAL A N 1
ATOM 702 C CA . VAL A 1 89 ? 10.964 -0.219 -3.702 1.00 95.12 89 VAL A CA 1
ATOM 703 C C . VAL A 1 89 ? 10.392 1.065 -3.104 1.00 95.12 89 VAL A C 1
ATOM 705 O O . VAL A 1 89 ? 10.208 1.135 -1.890 1.00 95.12 89 VAL A O 1
ATOM 708 N N . ILE A 1 90 ? 10.048 2.059 -3.929 1.00 96.12 90 ILE A N 1
ATOM 709 C CA . ILE A 1 90 ? 9.451 3.318 -3.452 1.00 96.12 90 ILE A CA 1
ATOM 710 C C . ILE A 1 90 ? 8.133 3.055 -2.725 1.00 96.12 90 ILE A C 1
ATOM 712 O O . ILE A 1 90 ? 7.907 3.603 -1.647 1.00 96.12 90 ILE A O 1
ATOM 716 N N . THR A 1 91 ? 7.282 2.191 -3.280 1.00 95.69 91 THR A N 1
ATOM 717 C CA . THR A 1 91 ? 5.987 1.843 -2.681 1.00 95.69 91 THR A CA 1
ATOM 718 C C . THR A 1 91 ? 6.162 1.189 -1.310 1.00 95.69 91 THR A C 1
ATOM 720 O O . THR A 1 91 ? 5.504 1.590 -0.347 1.00 95.69 91 THR A O 1
ATOM 723 N N . LEU A 1 92 ? 7.085 0.228 -1.187 1.00 95.88 92 LEU A N 1
ATOM 724 C CA . LEU A 1 92 ? 7.394 -0.418 0.091 1.00 95.88 92 LEU A CA 1
ATOM 725 C C . LEU A 1 92 ? 7.971 0.581 1.106 1.00 95.88 92 LEU A C 1
ATOM 727 O O . LEU A 1 92 ? 7.515 0.645 2.247 1.00 95.88 92 LEU A O 1
ATOM 731 N N . LEU A 1 93 ? 8.926 1.417 0.692 1.00 96.00 93 LEU A N 1
ATOM 732 C CA . LEU A 1 93 ? 9.509 2.438 1.564 1.00 96.00 93 LEU A CA 1
ATOM 733 C C . LEU A 1 93 ? 8.457 3.440 2.048 1.00 96.00 93 LEU A C 1
ATOM 735 O O . LEU A 1 93 ? 8.422 3.759 3.234 1.00 96.00 93 LEU A O 1
ATOM 739 N N . TYR A 1 94 ? 7.560 3.887 1.173 1.00 96.06 94 TYR A N 1
ATOM 740 C CA . TYR A 1 94 ? 6.483 4.801 1.539 1.00 96.06 94 TYR A CA 1
ATOM 741 C C . TYR A 1 94 ? 5.545 4.183 2.586 1.00 96.06 94 TYR A C 1
ATOM 743 O O . TYR A 1 94 ? 5.283 4.774 3.642 1.00 96.06 94 TYR A O 1
ATOM 751 N N . PHE A 1 95 ? 5.070 2.959 2.333 1.00 95.56 95 PHE A N 1
ATOM 752 C CA . PHE A 1 95 ? 4.164 2.270 3.251 1.00 95.56 95 PHE A CA 1
ATOM 753 C C . PHE A 1 95 ? 4.854 1.723 4.503 1.00 95.56 95 PHE A C 1
ATOM 755 O O . PHE A 1 95 ? 4.153 1.312 5.426 1.00 95.56 95 PHE A O 1
ATOM 762 N N . SER A 1 96 ? 6.186 1.763 4.600 1.00 94.69 96 SER A N 1
ATOM 763 C CA . SER A 1 96 ? 6.901 1.412 5.835 1.00 94.69 96 SER A CA 1
ATOM 764 C C . SER A 1 96 ? 6.486 2.293 7.023 1.00 94.69 96 SER A C 1
ATOM 766 O O . SER A 1 96 ? 6.529 1.853 8.169 1.00 94.69 96 SER A O 1
ATOM 768 N N . SER A 1 97 ? 5.968 3.498 6.767 1.00 93.31 97 SER A N 1
ATOM 769 C CA . SER A 1 97 ? 5.311 4.327 7.786 1.00 93.31 97 SER A CA 1
ATOM 770 C C . SER A 1 97 ? 4.162 3.599 8.505 1.00 93.31 97 SER A C 1
ATOM 772 O O . SER A 1 97 ? 4.011 3.753 9.715 1.00 93.31 97 SER A O 1
ATOM 774 N N . GLU A 1 98 ? 3.414 2.719 7.826 1.00 93.19 98 GLU A N 1
ATOM 775 C CA . GLU A 1 98 ? 2.374 1.896 8.463 1.00 93.19 98 GLU A CA 1
ATOM 776 C C . GLU A 1 98 ? 2.949 0.885 9.458 1.00 93.19 98 GLU A C 1
ATOM 778 O O . GLU A 1 98 ? 2.285 0.563 10.443 1.00 93.19 98 GLU A O 1
ATOM 783 N N . LEU A 1 99 ? 4.176 0.411 9.228 1.00 92.81 99 LEU A N 1
ATOM 784 C CA . LEU A 1 99 ? 4.853 -0.543 10.100 1.00 92.81 99 LEU A CA 1
ATOM 785 C C . LEU A 1 99 ? 5.287 0.105 11.421 1.00 92.81 99 LEU A C 1
ATOM 787 O O . LEU A 1 99 ? 5.138 -0.498 12.481 1.00 92.81 99 LEU A O 1
ATOM 791 N N . PHE A 1 100 ? 5.817 1.328 11.353 1.00 90.81 100 PHE A N 1
ATOM 792 C CA . PHE A 1 100 ? 6.384 2.016 12.516 1.00 90.81 100 PHE A CA 1
ATOM 793 C C . PHE A 1 100 ? 5.381 2.917 13.242 1.00 90.81 100 PHE A C 1
ATOM 795 O O . PHE A 1 100 ? 5.421 3.016 14.464 1.00 90.81 100 PHE A O 1
ATOM 802 N N . LEU A 1 101 ? 4.485 3.581 12.507 1.00 89.00 101 LEU A N 1
ATOM 803 C CA . LEU A 1 101 ? 3.564 4.591 13.049 1.00 89.00 101 LEU A CA 1
ATOM 804 C C . LEU A 1 101 ? 2.114 4.100 13.141 1.00 89.00 101 LEU A C 1
ATOM 806 O O . LEU A 1 101 ? 1.243 4.830 13.626 1.00 89.00 101 LEU A O 1
ATOM 810 N N . GLY A 1 102 ? 1.828 2.905 12.613 1.00 91.44 102 GLY A N 1
ATOM 811 C CA . GLY A 1 102 ? 0.466 2.396 12.478 1.00 91.44 102 GLY A CA 1
ATOM 812 C C . GLY A 1 102 ? -0.392 3.222 11.515 1.00 91.44 102 GLY A C 1
ATOM 813 O O . GLY A 1 102 ? -1.614 3.120 11.541 1.00 91.44 102 GLY A O 1
ATOM 814 N N . ALA A 1 103 ? 0.196 4.080 10.682 1.00 94.00 103 ALA A N 1
ATOM 815 C CA . ALA A 1 103 ? -0.531 4.899 9.717 1.00 94.00 103 ALA A CA 1
ATOM 816 C C . ALA A 1 103 ? 0.381 5.313 8.556 1.00 94.00 103 ALA A C 1
ATOM 818 O O . ALA A 1 103 ? 1.554 5.610 8.764 1.00 94.00 103 ALA A O 1
ATOM 819 N N . SER A 1 104 ? -0.178 5.352 7.345 1.00 95.06 104 SER A N 1
ATOM 820 C CA . SER A 1 104 ? 0.441 5.996 6.186 1.00 95.06 104 SER A CA 1
ATOM 821 C C . SER A 1 104 ? 0.267 7.510 6.277 1.00 95.06 104 SER A C 1
ATOM 823 O O . SER A 1 104 ? -0.553 8.002 7.058 1.00 95.06 104 SER A O 1
ATOM 825 N N . LEU A 1 105 ? 0.995 8.269 5.458 1.00 93.62 105 LEU A N 1
ATOM 826 C CA . LEU A 1 105 ? 0.855 9.727 5.437 1.00 93.62 105 LEU A CA 1
ATOM 827 C C . LEU A 1 105 ? -0.581 10.163 5.099 1.00 93.62 105 LEU A C 1
ATOM 829 O O . LEU A 1 105 ? -1.122 11.028 5.785 1.00 93.62 105 LEU A O 1
ATOM 833 N N . GLY A 1 106 ? -1.250 9.534 4.129 1.00 93.88 106 GLY A N 1
ATOM 834 C CA . GLY A 1 106 ? -2.651 9.816 3.806 1.00 93.88 106 GLY A CA 1
ATOM 835 C C . GLY A 1 106 ? -3.612 9.493 4.951 1.00 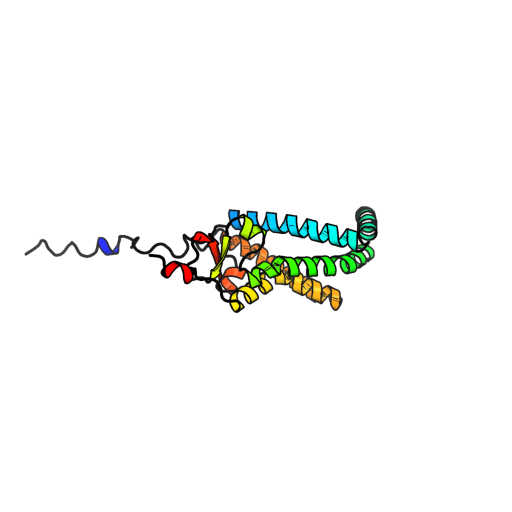93.88 106 GLY A C 1
ATOM 836 O O . GLY A 1 106 ? -4.558 10.240 5.203 1.00 93.88 106 GLY A O 1
ATOM 837 N N . LYS A 1 107 ? -3.347 8.424 5.712 1.00 94.44 107 LYS A N 1
ATOM 838 C CA . LYS A 1 107 ? -4.113 8.098 6.927 1.00 94.44 107 LYS A CA 1
ATOM 839 C C . LYS A 1 107 ? -3.900 9.130 8.036 1.00 94.44 107 LYS A C 1
ATOM 841 O O . LYS A 1 107 ? -4.871 9.544 8.667 1.00 94.44 107 LYS A O 1
ATOM 846 N N . LEU A 1 108 ? -2.664 9.589 8.231 1.00 94.19 108 LEU A N 1
ATOM 847 C CA . LEU A 1 108 ? -2.339 10.639 9.199 1.00 94.19 108 LEU A CA 1
ATOM 848 C C . LEU A 1 108 ? -3.043 11.958 8.861 1.00 94.19 108 LEU A C 1
ATOM 850 O O . LEU A 1 108 ? -3.606 12.582 9.756 1.00 94.19 108 LEU A O 1
ATOM 854 N N . LEU A 1 109 ? -3.089 12.340 7.581 1.00 94.56 109 LEU A N 1
ATOM 855 C CA . LEU A 1 109 ? -3.804 13.538 7.121 1.00 94.56 109 LEU A CA 1
ATOM 856 C C . LEU A 1 109 ? -5.311 13.480 7.396 1.00 94.56 109 LEU A C 1
ATOM 858 O O . LEU A 1 109 ? -5.947 14.513 7.590 1.00 94.56 109 LEU A O 1
ATOM 862 N N . LEU A 1 110 ? -5.886 12.277 7.436 1.00 94.50 110 LEU A N 1
ATOM 863 C CA . LEU A 1 110 ? -7.288 12.060 7.782 1.00 94.50 110 LEU A CA 1
ATOM 864 C C . LEU A 1 110 ? -7.496 11.703 9.258 1.00 94.50 110 LEU A C 1
ATOM 866 O O . LEU A 1 110 ? -8.610 11.341 9.623 1.00 94.50 110 LEU A O 1
ATOM 870 N N . SER A 1 111 ? -6.479 11.808 10.116 1.00 94.56 111 SER A N 1
ATOM 871 C CA . SER A 1 111 ? -6.571 11.469 11.544 1.00 94.56 111 SER A CA 1
ATOM 872 C C . SER A 1 111 ? -7.154 10.073 11.796 1.00 94.56 111 SER A C 1
ATOM 874 O O . SER A 1 111 ? -7.996 9.885 12.678 1.00 94.56 111 SER A O 1
ATOM 876 N N . ILE A 1 112 ? -6.732 9.097 10.990 1.00 94.69 112 ILE A N 1
ATOM 877 C CA . ILE A 1 112 ? -7.071 7.686 11.174 1.00 94.69 112 ILE A CA 1
ATOM 878 C C . ILE A 1 112 ? -5.799 6.866 11.368 1.00 94.69 112 ILE A C 1
ATOM 880 O O . ILE A 1 112 ? -4.763 7.138 10.760 1.00 94.69 112 ILE A O 1
ATOM 884 N N . ARG A 1 113 ? -5.873 5.838 12.211 1.00 95.06 113 ARG A N 1
ATOM 885 C CA . ARG A 1 113 ? -4.723 5.005 12.573 1.00 95.06 113 ARG A CA 1
ATOM 886 C C . ARG A 1 113 ? -5.132 3.541 12.717 1.00 95.06 113 ARG A C 1
ATOM 888 O O . ARG A 1 113 ? -6.287 3.214 12.980 1.00 95.06 113 ARG A O 1
ATOM 895 N N . ILE A 1 114 ? -4.176 2.651 12.481 1.00 94.44 114 ILE A N 1
ATOM 896 C CA . ILE A 1 114 ? -4.316 1.210 12.651 1.00 94.44 114 ILE A CA 1
ATOM 897 C C . ILE A 1 114 ? -4.200 0.878 14.141 1.00 94.44 114 ILE A C 1
ATOM 899 O O . ILE A 1 114 ? -3.193 1.182 14.778 1.00 94.44 114 ILE A O 1
ATOM 903 N N . GLY A 1 115 ? -5.230 0.230 14.669 1.00 92.69 115 GLY A N 1
ATOM 904 C CA . GLY A 1 115 ? -5.255 -0.355 16.003 1.00 92.69 115 GLY A CA 1
ATOM 905 C C . GLY A 1 115 ? -5.403 -1.869 15.933 1.00 92.69 115 GLY A C 1
ATOM 906 O O . GLY A 1 115 ? -5.694 -2.446 14.881 1.00 92.69 115 GLY A O 1
ATOM 907 N N . SER A 1 116 ? -5.195 -2.517 17.067 1.00 92.56 116 SER A N 1
ATOM 908 C CA . SER A 1 116 ? -5.593 -3.903 17.276 1.00 92.56 116 SER A CA 1
ATOM 909 C C . SER A 1 116 ? -7.128 -3.983 17.395 1.00 92.56 116 SER A C 1
ATOM 911 O O . SER A 1 116 ? -7.797 -2.965 17.572 1.00 92.56 116 SER A O 1
ATOM 913 N N . ASP A 1 117 ? -7.709 -5.174 17.231 1.00 88.62 117 ASP A N 1
ATOM 914 C CA . ASP A 1 117 ? -9.172 -5.377 17.242 1.00 88.62 117 ASP A CA 1
ATOM 915 C C . ASP A 1 117 ? -9.881 -4.857 18.506 1.00 88.62 117 ASP A C 1
ATOM 917 O O . ASP A 1 117 ? -11.068 -4.527 18.457 1.00 88.62 117 ASP A O 1
ATOM 921 N N . ASP A 1 118 ? -9.131 -4.758 19.599 1.00 87.38 118 ASP A N 1
ATOM 922 C CA . ASP A 1 118 ? -9.480 -4.295 20.942 1.00 87.38 118 ASP A CA 1
ATOM 923 C C . ASP A 1 118 ? -9.308 -2.777 21.153 1.00 87.38 118 ASP A C 1
ATOM 925 O O . ASP A 1 118 ? -9.407 -2.311 22.281 1.00 87.38 118 ASP A O 1
ATOM 929 N N . ARG A 1 119 ? -9.077 -1.991 20.088 1.00 86.81 119 ARG A N 1
ATOM 930 C CA . ARG A 1 119 ? -8.878 -0.518 20.114 1.00 86.81 119 ARG A CA 1
ATOM 931 C C . ARG A 1 119 ? -7.590 -0.024 20.767 1.00 86.81 119 ARG A C 1
ATOM 933 O O . ARG A 1 119 ? -7.373 1.186 20.826 1.00 86.81 119 ARG A O 1
ATOM 940 N N . TYR A 1 120 ? -6.713 -0.920 21.195 1.00 90.56 120 TYR A N 1
ATOM 941 C CA . TYR A 1 120 ? -5.375 -0.544 21.629 1.00 90.56 120 TYR A CA 1
ATOM 942 C C . TYR A 1 120 ? -4.443 -0.339 20.424 1.00 90.56 120 TYR A C 1
ATOM 944 O O . TYR A 1 120 ? -4.696 -0.870 19.332 1.00 90.56 120 TYR A O 1
ATOM 952 N N . PRO A 1 121 ? -3.339 0.412 20.586 1.00 91.06 121 PRO A N 1
ATOM 953 C CA . PRO A 1 121 ? -2.278 0.476 19.591 1.00 91.06 121 PRO A CA 1
ATOM 954 C C . PRO A 1 121 ? -1.821 -0.930 19.182 1.00 91.06 121 PRO A C 1
ATOM 956 O O . PRO A 1 121 ? -1.524 -1.776 20.027 1.00 91.06 121 PRO A O 1
ATOM 959 N N . ALA A 1 122 ? -1.781 -1.201 17.876 1.00 92.38 122 ALA A N 1
ATOM 960 C CA . ALA A 1 122 ? -1.383 -2.516 17.391 1.00 92.38 122 ALA A CA 1
ATOM 961 C C . ALA A 1 122 ? 0.111 -2.770 17.672 1.00 92.38 122 ALA A C 1
ATOM 963 O O . ALA A 1 122 ? 0.941 -1.918 17.346 1.00 92.38 122 ALA A O 1
ATOM 964 N N . PRO A 1 123 ? 0.486 -3.945 18.211 1.00 93.12 123 PRO A N 1
ATOM 965 C CA . PRO A 1 123 ? 1.886 -4.311 18.343 1.00 93.12 123 PRO A CA 1
ATOM 966 C C . PRO A 1 123 ? 2.534 -4.467 16.964 1.00 93.12 123 PRO A C 1
ATOM 968 O O . PRO A 1 123 ? 1.880 -4.814 15.975 1.00 93.12 123 PRO A O 1
ATOM 971 N N . PHE A 1 124 ? 3.854 -4.285 16.921 1.00 92.38 124 PHE A N 1
ATOM 972 C CA . PHE A 1 124 ? 4.652 -4.347 15.695 1.00 92.38 124 PHE A CA 1
ATOM 973 C C . PHE A 1 124 ? 4.407 -5.619 14.869 1.00 92.38 124 PHE A C 1
ATOM 975 O O . PHE A 1 124 ? 4.319 -5.552 13.649 1.00 92.38 124 PHE A O 1
ATOM 982 N N . THR A 1 125 ? 4.237 -6.778 15.512 1.00 93.94 125 THR A N 1
ATOM 983 C CA . THR A 1 125 ? 3.992 -8.059 14.826 1.00 93.94 125 THR A CA 1
ATOM 984 C C . THR A 1 125 ? 2.703 -8.054 14.004 1.00 93.94 125 THR A C 1
ATOM 986 O O . THR A 1 125 ? 2.697 -8.534 12.870 1.00 93.94 125 THR A O 1
ATOM 989 N N . LYS A 1 126 ? 1.624 -7.462 14.534 1.00 94.56 126 LYS A N 1
ATOM 990 C CA . LYS A 1 126 ? 0.352 -7.315 13.814 1.00 94.56 126 LYS A CA 1
ATOM 991 C C . LYS A 1 126 ? 0.477 -6.319 12.662 1.00 94.56 126 LYS A C 1
ATOM 993 O O . LYS A 1 126 ? -0.006 -6.591 11.563 1.00 94.56 126 LYS A O 1
ATOM 998 N N . LEU A 1 127 ? 1.168 -5.199 12.889 1.00 94.50 127 LEU A N 1
ATOM 999 C CA . LEU A 1 127 ? 1.438 -4.203 11.846 1.00 94.50 127 LEU A CA 1
ATOM 1000 C C . LEU A 1 127 ? 2.287 -4.785 10.712 1.00 94.50 127 LEU A C 1
ATOM 1002 O O . LEU A 1 127 ? 1.977 -4.561 9.545 1.00 94.50 127 LEU A O 1
ATOM 1006 N N . PHE A 1 128 ? 3.294 -5.593 11.039 1.00 95.31 128 PHE A N 1
ATOM 1007 C CA . PHE A 1 128 ? 4.137 -6.275 10.063 1.00 95.31 128 PHE A CA 1
ATOM 1008 C C . PHE A 1 128 ? 3.351 -7.274 9.217 1.00 95.31 128 PHE A C 1
ATOM 1010 O O . PHE A 1 128 ? 3.411 -7.215 7.989 1.00 95.31 128 PHE A O 1
ATOM 1017 N N . ALA A 1 129 ? 2.555 -8.141 9.851 1.00 94.62 129 ALA A N 1
ATOM 1018 C CA . ALA A 1 129 ? 1.701 -9.084 9.133 1.00 94.62 129 ALA A CA 1
ATOM 1019 C C . ALA A 1 129 ? 0.743 -8.353 8.179 1.00 94.62 129 ALA A C 1
ATOM 1021 O O . ALA A 1 129 ? 0.647 -8.697 7.000 1.00 94.62 129 ALA A O 1
ATOM 1022 N N . ARG A 1 130 ? 0.091 -7.288 8.661 1.00 94.19 130 ARG A N 1
ATOM 1023 C CA . ARG A 1 130 ? -0.788 -6.443 7.845 1.00 94.19 130 ARG A CA 1
ATOM 1024 C C . ARG A 1 130 ? -0.043 -5.803 6.671 1.00 94.19 130 ARG A C 1
ATOM 1026 O O . ARG A 1 130 ? -0.558 -5.807 5.557 1.00 94.19 130 ARG A O 1
ATOM 1033 N N . TYR A 1 131 ? 1.147 -5.257 6.915 1.00 95.12 131 TYR A N 1
ATOM 1034 C CA . TYR A 1 131 ? 1.970 -4.593 5.907 1.00 95.12 131 TYR A CA 1
ATOM 1035 C C . TYR A 1 131 ? 2.356 -5.545 4.767 1.00 95.12 131 TYR A C 1
ATOM 1037 O O . TYR A 1 131 ? 2.194 -5.189 3.599 1.00 95.12 131 TYR A O 1
ATOM 1045 N N . ILE A 1 132 ? 2.797 -6.766 5.091 1.00 94.81 132 ILE A N 1
ATOM 1046 C CA . ILE A 1 132 ? 3.147 -7.781 4.087 1.00 94.81 132 ILE A CA 1
ATOM 1047 C C . ILE A 1 132 ? 1.914 -8.219 3.296 1.00 94.81 132 ILE A C 1
ATOM 1049 O O . ILE A 1 132 ? 1.961 -8.244 2.072 1.00 94.81 132 ILE A O 1
ATOM 1053 N N . LEU A 1 133 ? 0.793 -8.506 3.969 1.00 94.12 133 LEU A N 1
ATOM 1054 C CA . LEU A 1 133 ? -0.448 -8.911 3.297 1.00 94.12 133 LEU A CA 1
ATOM 1055 C C . LEU A 1 133 ? -0.978 -7.825 2.355 1.00 94.12 133 LEU A C 1
ATOM 1057 O O . LEU A 1 133 ? -1.437 -8.125 1.257 1.00 94.12 133 LEU A O 1
ATOM 1061 N N . LYS A 1 134 ? -0.905 -6.558 2.772 1.00 92.31 134 LYS A N 1
ATOM 1062 C CA . LYS A 1 134 ? -1.363 -5.415 1.974 1.00 92.31 134 LYS A CA 1
ATOM 1063 C C . LYS A 1 134 ? -0.516 -5.208 0.716 1.00 92.31 134 LYS A C 1
ATOM 1065 O O . LYS A 1 134 ? -1.066 -4.843 -0.321 1.00 92.31 134 LYS A O 1
ATOM 1070 N N . ASN A 1 135 ? 0.795 -5.425 0.820 1.00 94.44 135 ASN A N 1
ATOM 1071 C CA . ASN A 1 135 ? 1.763 -5.200 -0.256 1.00 94.44 135 ASN A CA 1
ATOM 1072 C C . ASN A 1 135 ? 2.227 -6.507 -0.919 1.00 94.44 135 ASN A C 1
ATOM 1074 O O . ASN A 1 135 ? 3.288 -6.531 -1.543 1.00 94.44 135 ASN A O 1
ATOM 1078 N N . ILE A 1 136 ? 1.461 -7.594 -0.786 1.00 94.38 136 ILE A N 1
ATOM 1079 C CA . ILE A 1 136 ? 1.886 -8.920 -1.239 1.00 94.38 136 ILE A CA 1
ATOM 1080 C C . ILE A 1 136 ? 2.170 -8.943 -2.745 1.00 94.38 136 ILE A C 1
ATOM 1082 O O . ILE A 1 136 ? 3.182 -9.499 -3.154 1.00 94.38 136 ILE A O 1
ATOM 1086 N N . GLY A 1 137 ? 1.361 -8.257 -3.560 1.00 93.62 137 GLY A N 1
ATOM 1087 C CA . GLY A 1 137 ? 1.593 -8.151 -5.000 1.00 93.62 137 GLY A CA 1
ATOM 1088 C C . GLY A 1 137 ? 2.906 -7.451 -5.328 1.00 93.62 137 GLY A C 1
ATOM 1089 O O . GLY A 1 137 ? 3.666 -7.936 -6.153 1.00 93.62 137 GLY A O 1
ATOM 1090 N N . VAL A 1 138 ? 3.229 -6.366 -4.617 1.00 93.56 138 VAL A N 1
ATOM 1091 C CA . VAL A 1 138 ? 4.490 -5.629 -4.811 1.00 93.56 138 VAL A CA 1
ATOM 1092 C C . VAL A 1 138 ? 5.693 -6.483 -4.415 1.00 93.56 138 VAL A C 1
ATOM 1094 O O . VAL A 1 138 ? 6.694 -6.505 -5.124 1.00 93.56 138 VAL A O 1
ATOM 1097 N N . VAL A 1 139 ? 5.596 -7.220 -3.304 1.00 94.00 139 VAL A N 1
ATOM 1098 C CA . VAL A 1 139 ? 6.654 -8.144 -2.870 1.00 94.00 139 VAL A CA 1
ATOM 1099 C C . VAL A 1 139 ? 6.892 -9.221 -3.929 1.00 94.00 139 VAL A C 1
ATOM 1101 O O . VAL A 1 139 ? 8.039 -9.476 -4.292 1.00 94.00 139 VAL A O 1
ATOM 1104 N N . PHE A 1 140 ? 5.824 -9.820 -4.456 1.00 93.50 140 PHE A N 1
ATOM 1105 C CA . PHE A 1 140 ? 5.927 -10.829 -5.508 1.00 93.50 140 PHE A CA 1
ATOM 1106 C C . PHE A 1 140 ? 6.452 -10.247 -6.820 1.00 93.50 140 PHE A C 1
ATOM 1108 O O . PHE A 1 140 ? 7.328 -10.867 -7.404 1.00 93.50 140 PHE A O 1
ATOM 1115 N N . ALA A 1 141 ? 6.016 -9.055 -7.231 1.00 90.88 141 ALA A N 1
ATOM 1116 C CA . ALA A 1 141 ? 6.506 -8.386 -8.438 1.00 90.88 141 ALA A CA 1
ATOM 1117 C C . ALA A 1 141 ? 8.012 -8.086 -8.363 1.00 90.88 141 ALA A C 1
ATOM 1119 O O . ALA A 1 141 ? 8.742 -8.263 -9.336 1.00 90.88 141 ALA A O 1
ATOM 1120 N N . LEU A 1 142 ? 8.520 -7.689 -7.190 1.00 91.50 142 LEU A N 1
ATOM 1121 C CA . LEU A 1 142 ? 9.960 -7.514 -6.992 1.00 91.50 142 LEU A CA 1
ATOM 1122 C C . LEU A 1 142 ? 10.712 -8.843 -7.113 1.00 91.50 142 LEU A C 1
ATOM 1124 O O . LEU A 1 142 ? 11.725 -8.911 -7.806 1.00 91.50 142 LEU A O 1
ATOM 1128 N N . ILE A 1 143 ? 10.207 -9.912 -6.494 1.00 91.19 143 ILE A N 1
ATOM 1129 C CA . ILE A 1 143 ? 10.814 -11.246 -6.601 1.00 91.19 143 ILE A CA 1
ATOM 1130 C C . ILE A 1 143 ? 10.753 -11.756 -8.049 1.00 91.19 143 ILE A C 1
ATOM 1132 O O . ILE A 1 143 ? 11.744 -12.274 -8.561 1.00 91.19 143 ILE A O 1
ATOM 1136 N N . GLY A 1 144 ? 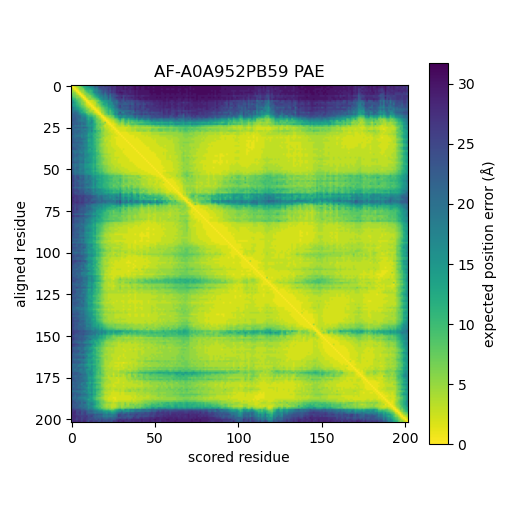9.619 -11.586 -8.721 1.00 89.12 144 GLY A N 1
ATOM 1137 C CA . GLY A 1 144 ? 9.409 -11.981 -10.108 1.00 89.12 144 GLY A CA 1
ATOM 1138 C C . GLY A 1 144 ? 10.339 -11.239 -11.059 1.00 89.12 144 GLY A C 1
ATOM 1139 O O . GLY A 1 144 ? 11.004 -11.891 -11.860 1.00 89.12 144 GLY A O 1
ATOM 1140 N N . SER A 1 145 ? 10.517 -9.925 -10.880 1.00 86.06 145 SER A N 1
ATOM 1141 C CA . SER A 1 145 ? 11.501 -9.140 -11.640 1.00 86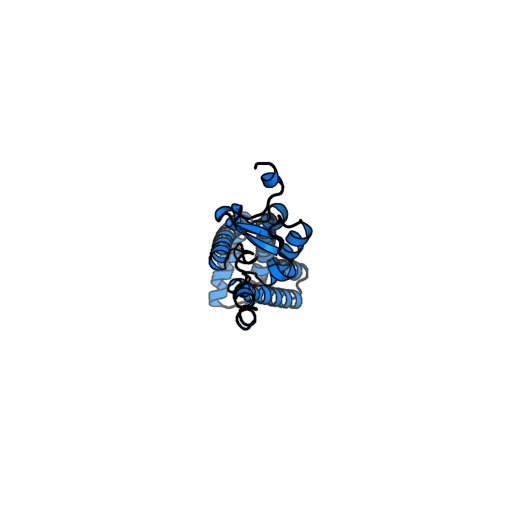.06 145 SER A CA 1
ATOM 1142 C C . SER A 1 145 ? 12.947 -9.600 -11.406 1.00 86.06 145 SER A C 1
ATOM 1144 O O . SER A 1 145 ? 13.741 -9.637 -12.342 1.00 86.06 145 SER A O 1
ATOM 1146 N N . ALA A 1 146 ? 13.289 -10.025 -10.184 1.00 85.25 146 ALA A N 1
ATOM 1147 C CA . ALA A 1 146 ? 14.643 -10.453 -9.837 1.00 85.25 146 ALA A CA 1
ATOM 1148 C C . ALA A 1 146 ? 14.992 -11.851 -10.375 1.00 85.25 146 ALA A C 1
ATOM 1150 O O . ALA A 1 146 ? 16.136 -12.102 -10.749 1.00 85.25 146 ALA A O 1
ATOM 1151 N N . VAL A 1 147 ? 14.022 -12.770 -10.403 1.00 87.06 147 VAL A N 1
ATOM 1152 C CA . VAL A 1 147 ? 14.229 -14.167 -10.830 1.00 87.06 147 VAL A CA 1
ATOM 1153 C C . VAL A 1 147 ? 13.755 -14.407 -12.275 1.00 87.06 147 VAL A C 1
ATOM 1155 O O . VAL A 1 147 ? 14.074 -15.433 -12.868 1.00 87.06 147 VAL A O 1
ATOM 1158 N N . SER A 1 148 ? 13.029 -13.455 -12.872 1.00 78.00 148 SER A N 1
ATOM 1159 C CA . SER A 1 148 ? 12.427 -13.542 -14.213 1.00 78.00 148 SER A CA 1
ATOM 1160 C C . SER A 1 148 ? 11.466 -14.733 -14.384 1.00 78.00 148 SER A C 1
ATOM 1162 O O . SER A 1 148 ? 11.430 -15.378 -15.433 1.00 78.00 148 SER A O 1
ATOM 1164 N N . ILE A 1 149 ? 10.673 -15.047 -13.347 1.00 82.12 149 ILE A N 1
ATOM 1165 C CA . ILE A 1 149 ? 9.701 -16.156 -13.360 1.00 82.12 149 ILE A CA 1
ATOM 1166 C C . ILE A 1 149 ? 8.271 -15.614 -13.432 1.00 82.12 149 ILE A C 1
ATOM 1168 O O . ILE A 1 149 ? 7.697 -15.211 -12.423 1.00 82.12 149 ILE A O 1
ATOM 1172 N N . LEU A 1 150 ? 7.647 -15.750 -14.604 1.00 78.25 150 LEU A N 1
ATOM 1173 C CA . LEU A 1 150 ? 6.280 -15.279 -14.879 1.00 78.25 150 LEU A CA 1
ATOM 1174 C C . LEU A 1 150 ? 5.214 -15.867 -13.934 1.00 78.25 150 LEU A C 1
ATOM 1176 O O . LEU A 1 150 ? 4.220 -15.218 -13.622 1.00 78.25 150 LEU A O 1
ATOM 1180 N N . VAL A 1 151 ? 5.409 -17.101 -13.455 1.00 84.50 151 VAL A N 1
ATOM 1181 C CA . VAL A 1 151 ? 4.468 -17.760 -12.528 1.00 84.50 151 VAL A CA 1
ATOM 1182 C C . VAL A 1 151 ? 4.397 -17.038 -11.175 1.00 84.50 151 VAL A C 1
ATOM 1184 O O . VAL A 1 151 ? 3.340 -17.037 -10.546 1.00 84.50 151 VAL A O 1
ATOM 1187 N N . ILE A 1 152 ? 5.494 -16.411 -10.735 1.00 87.44 152 ILE A N 1
ATOM 1188 C CA . ILE A 1 152 ? 5.538 -15.649 -9.480 1.00 87.44 152 ILE A CA 1
ATOM 1189 C C . ILE A 1 152 ? 4.697 -14.380 -9.621 1.00 87.44 152 ILE A C 1
ATOM 1191 O O . ILE A 1 152 ? 3.879 -14.105 -8.745 1.00 87.44 152 ILE A O 1
ATOM 1195 N N . ASP A 1 153 ? 4.829 -13.670 -10.742 1.00 84.56 153 ASP A N 1
ATOM 1196 C CA . ASP A 1 153 ? 4.052 -12.456 -11.008 1.00 84.56 153 ASP A CA 1
ATOM 1197 C C . ASP A 1 153 ? 2.552 -12.757 -11.064 1.00 84.56 153 ASP A C 1
ATOM 1199 O O . ASP A 1 153 ? 1.765 -12.113 -10.373 1.00 84.56 153 ASP A O 1
ATOM 1203 N N . LEU A 1 154 ? 2.155 -13.823 -11.772 1.00 89.31 154 LEU A N 1
ATOM 1204 C CA . LEU A 1 154 ? 0.752 -14.246 -11.849 1.00 89.31 154 LEU A CA 1
ATOM 1205 C C . LEU A 1 154 ? 0.163 -14.554 -10.460 1.00 89.31 154 LEU A C 1
ATOM 1207 O O . LEU A 1 154 ? -0.979 -14.195 -10.164 1.00 89.31 154 LEU A O 1
ATOM 1211 N N . ALA A 1 155 ? 0.932 -15.231 -9.603 1.00 91.69 155 ALA A N 1
ATOM 1212 C CA . ALA A 1 155 ? 0.513 -15.523 -8.236 1.00 91.69 155 ALA A CA 1
ATOM 1213 C C . ALA A 1 155 ? 0.402 -14.242 -7.394 1.00 91.69 155 ALA A C 1
ATOM 1215 O O . ALA A 1 155 ? -0.567 -14.083 -6.650 1.00 91.69 155 ALA A O 1
ATOM 1216 N N . GLY A 1 156 ? 1.360 -13.323 -7.538 1.00 92.31 156 GLY A N 1
ATOM 1217 C CA . GLY A 1 156 ? 1.355 -12.015 -6.886 1.00 92.31 156 GLY A CA 1
ATOM 1218 C C . GLY A 1 156 ? 0.128 -11.186 -7.250 1.00 92.31 156 GLY A C 1
ATOM 1219 O O . GLY A 1 156 ? -0.579 -10.717 -6.356 1.00 92.31 156 GLY A O 1
ATOM 1220 N N . ASP A 1 157 ? -0.174 -11.076 -8.542 1.00 91.56 157 ASP A N 1
ATOM 1221 C CA . ASP A 1 157 ? -1.334 -10.351 -9.063 1.00 91.56 157 ASP A CA 1
ATOM 1222 C C . ASP A 1 157 ? -2.648 -10.957 -8.570 1.00 91.56 157 ASP A C 1
ATOM 1224 O O . ASP A 1 157 ? -3.551 -10.237 -8.136 1.00 91.56 157 ASP A O 1
ATOM 1228 N N . PHE A 1 158 ? -2.748 -12.289 -8.571 1.00 94.75 158 PHE A N 1
ATOM 1229 C CA . PHE A 1 158 ? -3.923 -12.981 -8.052 1.00 94.75 158 PHE A CA 1
ATOM 1230 C C . PHE A 1 158 ? -4.131 -12.707 -6.557 1.00 94.75 158 PHE A C 1
ATOM 1232 O O . PHE A 1 158 ? -5.238 -12.362 -6.137 1.00 94.75 158 PHE A O 1
ATOM 1239 N N . LEU A 1 159 ? -3.076 -12.808 -5.742 1.00 93.88 159 LEU A N 1
ATOM 1240 C CA . LEU A 1 159 ? -3.152 -12.502 -4.312 1.00 93.88 159 LEU A CA 1
ATOM 1241 C C . LEU A 1 159 ? -3.512 -11.031 -4.073 1.00 93.88 159 LEU A C 1
ATOM 1243 O O . LEU A 1 159 ? -4.373 -10.737 -3.243 1.00 93.88 159 LEU A O 1
ATOM 1247 N N . GLN A 1 160 ? -2.913 -10.108 -4.824 1.00 93.75 160 GLN A N 1
ATOM 1248 C CA . GLN A 1 160 ? -3.219 -8.683 -4.729 1.00 93.75 160 GLN A CA 1
ATOM 1249 C C . GLN A 1 160 ? -4.679 -8.393 -5.093 1.00 93.75 160 GLN A C 1
ATOM 1251 O O . GLN A 1 160 ? -5.354 -7.629 -4.400 1.00 93.75 160 GLN A O 1
ATOM 1256 N N . PHE A 1 161 ? -5.195 -9.050 -6.131 1.00 94.12 161 PHE A N 1
ATOM 1257 C CA . PHE A 1 161 ? -6.597 -8.967 -6.519 1.00 94.12 161 PHE A CA 1
ATOM 1258 C C . PHE A 1 161 ? -7.527 -9.451 -5.399 1.00 94.12 161 PHE A C 1
ATOM 1260 O O . PHE A 1 161 ? -8.484 -8.753 -5.057 1.00 94.12 161 PHE A O 1
ATOM 1267 N N . VAL A 1 162 ? -7.219 -10.584 -4.753 1.00 94.81 162 VAL A N 1
ATOM 1268 C CA . VAL A 1 162 ? -7.975 -11.074 -3.583 1.00 94.81 162 VAL A CA 1
ATOM 1269 C C . VAL A 1 162 ? -7.991 -10.032 -2.460 1.00 94.81 162 VAL A C 1
ATOM 1271 O O . VAL A 1 162 ? -9.032 -9.810 -1.842 1.00 94.81 162 VAL A O 1
ATOM 1274 N N . ILE A 1 163 ? -6.873 -9.344 -2.216 1.00 93.00 163 ILE A N 1
ATOM 1275 C CA . ILE A 1 163 ? -6.782 -8.284 -1.202 1.00 93.00 163 ILE A CA 1
ATOM 1276 C C . ILE A 1 163 ? -7.639 -7.067 -1.578 1.00 93.00 163 ILE A C 1
ATOM 1278 O O . ILE A 1 163 ? -8.306 -6.511 -0.700 1.00 93.00 163 ILE A O 1
ATOM 1282 N N . TYR A 1 164 ? -7.678 -6.672 -2.854 1.00 92.25 164 TYR A N 1
ATOM 1283 C CA . TYR A 1 164 ? -8.534 -5.581 -3.335 1.00 92.25 164 TYR A CA 1
ATOM 1284 C C . TYR A 1 164 ? -10.022 -5.915 -3.240 1.00 92.25 164 TYR A C 1
ATOM 1286 O O . TYR A 1 164 ? -10.797 -5.096 -2.749 1.00 92.25 164 TYR A O 1
ATOM 1294 N N . ILE A 1 165 ? -10.431 -7.127 -3.616 1.00 93.31 165 ILE A N 1
ATOM 1295 C CA . ILE A 1 165 ? -11.812 -7.581 -3.402 1.00 93.31 165 ILE A CA 1
ATOM 1296 C C . ILE A 1 165 ? -12.123 -7.634 -1.903 1.00 93.31 165 ILE A C 1
ATOM 1298 O O . ILE A 1 165 ? -13.157 -7.141 -1.454 1.00 93.31 165 ILE A O 1
ATOM 1302 N N . GLY A 1 166 ? -11.187 -8.139 -1.103 1.00 90.38 166 GLY A N 1
ATOM 1303 C CA . GLY A 1 166 ? -11.289 -8.181 0.349 1.00 90.38 166 GLY A CA 1
ATOM 1304 C C . GLY A 1 166 ? -11.364 -6.805 1.019 1.00 90.38 166 GLY A C 1
ATOM 1305 O O . GLY A 1 166 ? -11.825 -6.707 2.156 1.00 90.38 166 GLY A O 1
ATOM 1306 N N . PHE A 1 167 ? -10.956 -5.724 0.350 1.00 90.88 167 PHE A N 1
ATOM 1307 C CA . PHE A 1 167 ? -11.142 -4.363 0.852 1.00 90.88 167 PHE A CA 1
ATOM 1308 C C . PHE A 1 167 ? -12.623 -3.959 0.881 1.00 90.88 167 PHE A C 1
ATOM 1310 O O . PHE A 1 167 ? -13.030 -3.229 1.786 1.00 90.88 167 PHE A O 1
ATOM 1317 N N . LEU A 1 168 ? -13.458 -4.498 -0.015 1.00 91.75 168 LEU A N 1
ATOM 1318 C CA . LEU A 1 168 ? -14.903 -4.235 -0.034 1.00 91.75 168 LEU A CA 1
ATOM 1319 C C . LEU A 1 168 ? -15.614 -4.725 1.237 1.00 91.75 168 LEU A C 1
ATOM 1321 O O . LEU A 1 168 ? -16.676 -4.212 1.583 1.00 91.75 168 LEU A O 1
ATOM 1325 N N . PHE A 1 169 ? -15.013 -5.647 1.998 1.00 91.62 169 PHE A N 1
ATOM 1326 C CA . PHE A 1 169 ? -15.567 -6.109 3.279 1.00 91.62 169 PHE A CA 1
ATOM 1327 C C . PHE A 1 169 ? -15.630 -4.996 4.335 1.00 91.62 169 PHE A C 1
ATOM 1329 O O . PHE A 1 169 ? -16.408 -5.084 5.285 1.00 91.62 169 PHE A O 1
ATOM 1336 N N . THR A 1 170 ? -14.897 -3.897 4.132 1.00 90.75 170 THR A N 1
ATOM 1337 C CA . THR A 1 170 ? -14.992 -2.699 4.977 1.00 90.75 170 THR A CA 1
ATOM 1338 C C . THR A 1 170 ? -16.321 -1.947 4.850 1.00 90.75 170 THR A C 1
ATOM 1340 O O . THR A 1 170 ? -16.581 -1.073 5.670 1.00 90.75 170 THR A O 1
ATOM 1343 N N . ILE A 1 171 ? -17.165 -2.269 3.862 1.00 90.69 171 ILE A N 1
ATOM 1344 C CA . ILE A 1 171 ? -18.530 -1.728 3.739 1.00 90.69 171 ILE A CA 1
ATOM 1345 C C . ILE A 1 171 ? -19.481 -2.411 4.739 1.00 90.69 171 ILE A C 1
ATOM 1347 O O . ILE A 1 171 ? -20.500 -1.844 5.125 1.00 90.69 171 ILE A O 1
ATOM 1351 N N . GLY A 1 172 ? -19.158 -3.633 5.172 1.00 87.19 172 GLY A N 1
ATOM 1352 C CA . GLY A 1 172 ? -19.970 -4.375 6.130 1.00 87.19 172 GLY A CA 1
ATOM 1353 C C . GLY A 1 172 ? -19.910 -3.793 7.544 1.00 87.19 172 GLY A C 1
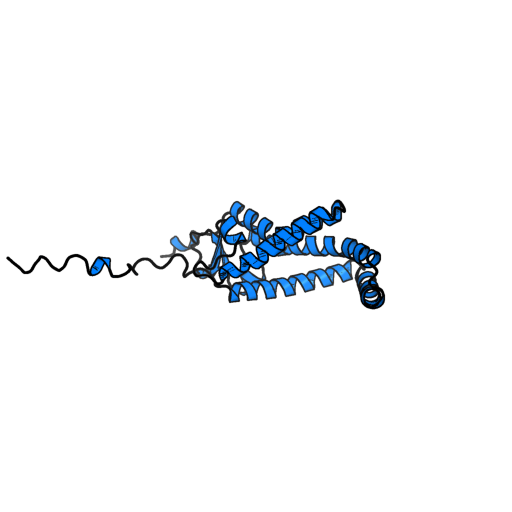ATOM 1354 O O . GLY A 1 172 ? -19.013 -3.029 7.884 1.00 87.19 172 GLY A O 1
ATOM 1355 N N . ARG A 1 173 ? -20.824 -4.244 8.413 1.00 83.44 173 ARG A N 1
ATOM 1356 C CA . ARG A 1 173 ? -20.973 -3.767 9.804 1.00 83.44 173 ARG A CA 1
ATOM 1357 C C . ARG A 1 173 ? -19.686 -3.829 10.644 1.00 83.44 173 ARG A C 1
ATOM 1359 O O . ARG A 1 173 ? -19.504 -3.024 11.543 1.00 83.44 173 ARG A O 1
ATOM 1366 N N . ARG A 1 174 ? -18.776 -4.764 10.345 1.00 85.62 174 ARG A N 1
ATOM 1367 C CA . ARG A 1 174 ? -17.485 -4.902 11.048 1.00 85.62 174 ARG A CA 1
ATOM 1368 C C . ARG A 1 174 ? -16.443 -3.856 10.643 1.00 85.62 174 ARG A C 1
ATOM 1370 O O . ARG A 1 174 ? -15.418 -3.758 11.323 1.00 85.62 174 ARG A O 1
ATOM 1377 N N . SER A 1 175 ? -16.661 -3.143 9.532 1.00 88.81 175 SER A N 1
ATOM 1378 C CA . SER A 1 175 ? -15.746 -2.157 8.949 1.00 88.81 175 SER A CA 1
ATOM 1379 C C . SER A 1 175 ? -14.298 -2.663 8.891 1.00 88.81 175 SER A C 1
ATOM 1381 O O . SER A 1 175 ? -13.374 -1.985 9.329 1.00 88.81 175 SER A O 1
ATOM 1383 N N . GLN A 1 176 ? -14.068 -3.886 8.400 1.00 90.75 176 GLN A N 1
ATOM 1384 C CA . GLN A 1 176 ? -12.740 -4.512 8.332 1.00 90.75 176 GLN A CA 1
ATOM 1385 C C . GLN A 1 176 ? -12.472 -5.113 6.958 1.00 90.75 176 GLN A C 1
ATOM 1387 O O . GLN A 1 176 ? -13.327 -5.781 6.385 1.00 90.75 176 GLN A O 1
ATOM 1392 N N . GLY A 1 177 ? -11.269 -4.869 6.435 1.00 90.31 177 GLY A N 1
ATOM 1393 C CA . GLY A 1 177 ? -10.809 -5.501 5.203 1.00 90.31 177 GLY A CA 1
ATOM 1394 C C . GLY A 1 177 ? -10.330 -6.927 5.458 1.00 90.31 177 GLY A C 1
ATOM 1395 O O . GLY A 1 177 ? -10.030 -7.307 6.587 1.00 90.31 177 GLY A O 1
ATOM 1396 N N . PHE A 1 178 ? -10.190 -7.716 4.400 1.00 90.75 178 PHE A N 1
ATOM 1397 C CA . PHE A 1 178 ? -9.678 -9.083 4.518 1.00 90.75 178 PHE A CA 1
ATOM 1398 C C . PHE A 1 178 ? -8.275 -9.147 5.153 1.00 90.75 178 PHE A C 1
ATOM 1400 O O . PHE A 1 178 ? -8.041 -9.932 6.068 1.00 90.75 178 PHE A O 1
ATOM 1407 N N . HIS A 1 179 ? -7.363 -8.260 4.745 1.00 90.94 179 HIS A N 1
ATOM 1408 C CA . HIS A 1 179 ? -6.018 -8.160 5.330 1.00 90.94 179 HIS A CA 1
ATOM 1409 C C . HIS A 1 179 ? -6.027 -7.679 6.792 1.00 90.94 179 HIS A C 1
ATOM 1411 O O . HIS A 1 179 ? -5.168 -8.070 7.581 1.00 90.94 179 HIS A O 1
ATOM 1417 N N . ASP A 1 180 ? -7.014 -6.863 7.166 1.00 90.38 180 ASP A N 1
ATOM 1418 C CA . ASP A 1 180 ? -7.223 -6.395 8.541 1.00 90.38 180 ASP A CA 1
ATOM 1419 C C . ASP A 1 180 ? -7.647 -7.562 9.437 1.00 90.38 180 ASP A C 1
ATOM 1421 O O . ASP A 1 180 ? -7.063 -7.783 10.494 1.00 90.38 180 ASP A O 1
ATOM 1425 N N . MET A 1 181 ? -8.590 -8.375 8.953 1.00 91.38 181 MET A N 1
ATOM 1426 C CA . MET A 1 181 ? -9.079 -9.564 9.649 1.00 91.38 181 MET A CA 1
ATOM 1427 C C . MET A 1 181 ? -7.979 -10.617 9.837 1.00 91.38 181 MET A C 1
ATOM 1429 O O . MET A 1 181 ? -7.842 -11.170 10.924 1.00 91.38 181 MET A O 1
ATOM 1433 N N . LEU A 1 182 ? -7.158 -10.865 8.811 1.00 92.00 182 LEU A N 1
ATOM 1434 C CA . LEU A 1 182 ? -6.033 -11.805 8.904 1.00 92.00 182 LEU A CA 1
ATOM 1435 C C . LEU A 1 182 ? -4.940 -11.348 9.879 1.00 92.00 182 LEU A C 1
ATOM 1437 O O . LEU A 1 182 ? -4.233 -12.179 10.441 1.00 92.00 182 LEU A O 1
ATOM 1441 N N . SER A 1 183 ? -4.791 -10.037 10.076 1.00 92.75 183 SER A N 1
ATOM 1442 C CA . SER A 1 183 ? -3.793 -9.461 10.984 1.00 92.75 183 SER A CA 1
ATOM 1443 C C . SER A 1 183 ? -4.337 -9.143 12.380 1.00 92.75 183 SER A C 1
ATOM 1445 O O . SER A 1 183 ? -3.577 -8.663 13.223 1.00 92.75 183 SER A O 1
ATOM 1447 N N . ALA A 1 184 ? -5.622 -9.412 12.644 1.00 92.81 184 ALA A N 1
ATOM 1448 C CA . ALA A 1 184 ? -6.317 -9.022 13.874 1.00 92.81 184 ALA A CA 1
ATOM 1449 C C . ALA A 1 184 ? -6.156 -7.520 14.196 1.00 92.81 184 ALA A C 1
ATOM 1451 O O . ALA A 1 184 ? -5.798 -7.132 15.321 1.00 92.81 184 ALA A O 1
ATOM 1452 N N . THR A 1 185 ? -6.333 -6.686 13.162 1.00 93.38 185 THR A N 1
ATOM 1453 C CA . THR A 1 185 ? -6.262 -5.222 13.238 1.00 93.38 185 THR A CA 1
ATOM 1454 C C . THR A 1 185 ? -7.525 -4.561 12.690 1.00 93.38 185 THR A C 1
ATOM 1456 O O . THR A 1 185 ? -8.261 -5.121 11.882 1.00 93.38 185 THR A O 1
ATOM 1459 N N . ALA A 1 186 ? -7.762 -3.309 13.067 1.00 93.00 186 ALA A N 1
ATOM 1460 C CA . ALA A 1 186 ? -8.785 -2.457 12.468 1.00 93.00 186 ALA A CA 1
ATOM 1461 C C . ALA A 1 186 ? -8.269 -1.020 12.322 1.00 93.00 186 ALA A C 1
ATOM 1463 O O . ALA A 1 186 ? -7.183 -0.683 12.790 1.00 93.00 186 ALA A O 1
ATOM 1464 N N . VAL A 1 187 ? -9.012 -0.174 11.607 1.00 93.19 187 VAL A N 1
ATOM 1465 C CA . VAL A 1 187 ? -8.690 1.254 11.491 1.00 93.19 187 VAL A CA 1
ATOM 1466 C C . VAL A 1 187 ? -9.685 2.038 12.327 1.00 93.19 187 VAL A C 1
ATOM 1468 O O . VAL A 1 187 ? -10.894 1.876 12.154 1.00 93.19 187 VAL A O 1
ATOM 1471 N N . TYR A 1 188 ? -9.156 2.894 13.188 1.00 94.00 188 TYR A N 1
ATOM 1472 C CA . TYR A 1 188 ? -9.889 3.712 14.144 1.00 94.00 188 TYR A CA 1
ATOM 1473 C C . TYR A 1 188 ? -9.578 5.186 13.900 1.00 94.00 188 TYR A C 1
ATOM 1475 O O . TYR A 1 188 ? -8.590 5.530 13.236 1.00 94.00 188 TYR A O 1
ATOM 1483 N N . TYR A 1 189 ? -10.425 6.064 14.425 1.00 92.38 189 TYR A N 1
ATOM 1484 C CA . TYR A 1 189 ? -10.074 7.471 14.532 1.00 92.38 189 TYR A CA 1
ATOM 1485 C C . TYR A 1 189 ? -8.941 7.617 15.553 1.00 92.38 189 TYR A C 1
ATOM 1487 O O . TYR A 1 189 ? -8.919 6.924 16.568 1.00 92.38 189 TYR A O 1
ATOM 1495 N N . THR A 1 190 ? -7.973 8.497 15.293 1.00 88.94 190 THR A N 1
ATOM 1496 C CA . THR A 1 190 ? -6.792 8.624 16.166 1.00 88.94 190 THR A CA 1
ATOM 1497 C C . THR A 1 190 ? -7.164 8.978 17.611 1.00 88.94 190 THR A C 1
ATOM 1499 O O . THR A 1 190 ? -6.499 8.522 18.532 1.00 88.94 190 THR A O 1
ATOM 1502 N N . ASN A 1 191 ? -8.230 9.755 17.809 1.00 87.12 191 ASN A N 1
ATOM 1503 C CA . ASN A 1 191 ? -8.760 10.143 19.120 1.00 87.12 191 ASN A CA 1
ATOM 1504 C C . ASN A 1 191 ? -9.595 9.051 19.814 1.00 87.12 191 ASN A C 1
ATOM 1506 O O . ASN A 1 191 ? -9.921 9.210 20.982 1.00 87.12 191 ASN A O 1
ATOM 1510 N N . GLU A 1 192 ? -9.956 7.976 19.114 1.00 86.31 192 GLU A N 1
ATOM 1511 C CA . GLU A 1 192 ? -10.753 6.864 19.656 1.00 86.31 192 GLU A CA 1
ATOM 1512 C C . GLU A 1 192 ? -9.898 5.643 20.023 1.00 86.31 192 GLU A C 1
ATOM 1514 O O . GLU A 1 192 ? -10.409 4.664 20.567 1.00 86.31 192 GLU A O 1
ATOM 1519 N N . LEU A 1 193 ? -8.595 5.682 19.725 1.00 85.50 193 LEU A N 1
ATOM 1520 C CA . LEU A 1 193 ? -7.654 4.667 20.186 1.00 85.50 193 LEU A CA 1
ATOM 1521 C C . LEU A 1 193 ? -7.407 4.830 21.684 1.00 85.50 193 LEU A C 1
ATOM 1523 O O . LEU A 1 193 ? -7.093 5.922 22.161 1.00 85.50 193 LEU A O 1
ATOM 1527 N N . ILE A 1 194 ? -7.495 3.717 22.407 1.00 83.88 194 ILE A N 1
ATOM 1528 C CA . ILE A 1 194 ? -7.220 3.675 23.841 1.00 83.88 194 ILE A CA 1
ATOM 1529 C C . ILE A 1 194 ? -5.704 3.672 24.009 1.00 83.88 194 ILE A C 1
ATOM 1531 O O . ILE A 1 194 ? -5.050 2.633 23.928 1.00 83.88 194 ILE A O 1
ATOM 1535 N N . ASP A 1 195 ? -5.132 4.859 24.178 1.00 77.56 195 ASP A N 1
ATOM 1536 C CA . ASP A 1 195 ? -3.715 5.007 24.480 1.00 77.56 195 ASP A CA 1
ATOM 1537 C C . ASP A 1 195 ? -3.503 4.896 25.995 1.00 77.56 195 ASP A C 1
ATOM 1539 O O . ASP A 1 195 ? -4.144 5.600 26.779 1.00 77.56 195 ASP A O 1
ATOM 1543 N N . ASN A 1 196 ? -2.579 4.033 26.421 1.00 61.94 196 ASN A N 1
ATOM 1544 C CA . ASN A 1 196 ? -2.292 3.793 27.841 1.00 61.94 196 ASN A CA 1
ATOM 1545 C C . ASN A 1 196 ? -1.816 5.065 28.571 1.00 61.94 196 ASN A C 1
ATOM 1547 O O . ASN A 1 196 ? -1.860 5.131 29.797 1.00 61.94 196 ASN A O 1
ATOM 1551 N N . ASN A 1 197 ? -1.385 6.087 27.827 1.00 56.97 197 ASN A N 1
ATOM 1552 C CA . ASN A 1 197 ? -0.972 7.379 28.368 1.00 56.97 197 ASN A CA 1
ATOM 1553 C C . ASN A 1 197 ? -2.146 8.279 28.805 1.00 56.97 197 ASN A C 1
ATOM 1555 O O . ASN A 1 197 ? -1.944 9.143 29.655 1.00 56.97 197 ASN A O 1
ATOM 1559 N N . ASN A 1 198 ? -3.358 8.073 28.274 1.00 50.28 198 ASN A N 1
ATOM 1560 C CA . ASN A 1 198 ? -4.533 8.901 28.587 1.00 50.28 198 ASN A CA 1
ATOM 1561 C C . ASN A 1 198 ? -5.313 8.422 29.823 1.00 50.28 198 ASN A C 1
ATOM 1563 O O . ASN A 1 198 ? -6.170 9.144 30.314 1.00 50.28 198 ASN A O 1
ATOM 1567 N N . ILE A 1 199 ? -4.998 7.241 30.361 1.00 52.78 199 ILE A N 1
ATOM 1568 C CA . ILE A 1 199 ? -5.662 6.684 31.555 1.00 52.78 199 ILE A CA 1
ATOM 1569 C C . ILE A 1 199 ? -5.214 7.415 32.841 1.00 52.78 199 ILE A C 1
ATOM 1571 O O . ILE A 1 199 ? -5.873 7.334 33.868 1.00 52.78 199 ILE A O 1
ATOM 1575 N N . ASN A 1 200 ? -4.116 8.179 32.785 1.00 45.06 200 ASN A N 1
ATOM 1576 C CA . ASN A 1 200 ? -3.546 8.894 33.934 1.00 45.06 200 ASN A CA 1
ATOM 1577 C C . ASN A 1 200 ? -3.898 10.398 33.980 1.00 45.06 200 ASN A C 1
ATOM 1579 O O . ASN A 1 200 ? -3.221 11.146 34.686 1.00 45.06 200 ASN A O 1
ATOM 1583 N N . GLN A 1 201 ? -4.873 10.866 33.191 1.00 42.94 201 GLN A N 1
ATOM 1584 C CA . GLN A 1 201 ? -5.258 12.288 33.128 1.00 42.94 201 GLN A CA 1
ATOM 1585 C C . GLN A 1 201 ? -6.701 12.583 33.570 1.00 42.94 201 GLN A C 1
ATOM 1587 O O . GLN A 1 201 ? -7.130 13.731 33.450 1.00 42.94 201 GLN A O 1
ATOM 1592 N N . GLU A 1 202 ? -7.415 11.595 34.116 1.00 37.69 202 GLU A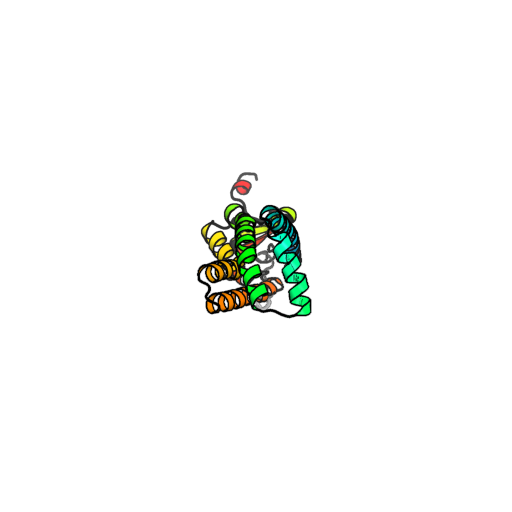 N 1
ATOM 1593 C CA . GLU A 1 202 ? -8.709 11.791 34.794 1.00 37.69 202 GLU A CA 1
ATOM 1594 C C . GLU A 1 202 ? -8.583 11.665 36.316 1.00 37.69 202 GLU A C 1
ATOM 1596 O O . GLU A 1 202 ? -7.895 10.727 36.785 1.00 37.69 202 GLU A O 1
#

Foldseek 3Di:
DPDPPPPPDPVVVDPPVVDPDLQPQFDFQPLVVQLVVVLVVVLVVVLVVVCVVVVVPVLVVVLVVVCVPPVDPVSVVVSCLVRLLSSLVSSLVQCCCCLVVQDGPSCVVSQKGKDASNLARHDNQLSVQLSCQQSVLSVQSNVCSVVVDPVSNVVSVVSNVQQVVQSCCCNDSNNAGPSCVVSRMGMGRNVSRDYPVVVPPD